Protein AF-A0A9Q0MP54-F1 (afdb_monomer)

Mean predicted aligned error: 15.03 Å

Radius of gyration: 29.53 Å; Cα contacts (8 Å, |Δi|>4): 455; chains: 1; bounding box: 82×61×79 Å

Structure (mmCIF, N/CA/C/O backbone):
data_AF-A0A9Q0MP54-F1
#
_entry.id   AF-A0A9Q0MP54-F1
#
loop_
_atom_site.group_PDB
_atom_site.id
_atom_site.type_symbol
_atom_site.label_atom_id
_atom_site.label_alt_id
_atom_site.label_comp_id
_atom_site.label_asym_id
_atom_site.label_entity_id
_atom_site.label_seq_id
_atom_site.pdbx_PDB_ins_code
_atom_site.Cartn_x
_atom_site.Cartn_y
_atom_site.Cartn_z
_atom_site.occupancy
_atom_site.B_iso_or_equiv
_atom_site.auth_seq_id
_atom_site.auth_comp_id
_atom_site.auth_asym_id
_atom_site.auth_atom_id
_atom_site.pdbx_PDB_model_num
ATOM 1 N N . MET A 1 1 ? -0.095 -5.954 -12.554 1.00 55.34 1 MET A N 1
ATOM 2 C CA . MET A 1 1 ? 0.631 -6.394 -13.767 1.00 55.34 1 MET A CA 1
ATOM 3 C C . MET A 1 1 ? 1.225 -5.157 -14.410 1.00 55.34 1 MET A C 1
ATOM 5 O O . MET A 1 1 ? 0.467 -4.220 -14.621 1.00 55.34 1 MET A O 1
ATOM 9 N N . SER A 1 2 ? 2.532 -5.124 -14.676 1.00 73.94 2 SER A N 1
ATOM 10 C CA . SER A 1 2 ? 3.168 -3.960 -15.312 1.00 73.94 2 SER A CA 1
ATOM 11 C C . SER A 1 2 ? 3.731 -4.356 -16.667 1.00 73.94 2 SER A C 1
ATOM 13 O O . SER A 1 2 ? 4.468 -5.336 -16.782 1.00 73.94 2 SER A O 1
ATOM 15 N N . VAL A 1 3 ? 3.334 -3.606 -17.690 1.00 84.25 3 VAL A N 1
ATOM 16 C CA . VAL A 1 3 ? 3.762 -3.788 -19.075 1.00 84.25 3 VAL A CA 1
ATOM 17 C C . VAL A 1 3 ? 4.493 -2.524 -19.484 1.00 84.25 3 VAL A C 1
ATOM 19 O O . VAL A 1 3 ? 3.932 -1.435 -19.378 1.00 84.25 3 VAL A O 1
ATOM 22 N N . ILE A 1 4 ? 5.723 -2.677 -19.956 1.00 86.88 4 ILE A N 1
ATOM 23 C CA . ILE A 1 4 ? 6.499 -1.583 -20.531 1.00 86.88 4 ILE A CA 1
ATOM 24 C C . ILE A 1 4 ? 6.567 -1.740 -22.040 1.00 86.88 4 ILE A C 1
ATOM 26 O O . ILE A 1 4 ? 6.556 -2.857 -22.568 1.00 86.88 4 ILE A O 1
ATOM 30 N N . LYS A 1 5 ? 6.633 -0.601 -22.722 1.00 88.38 5 LYS A N 1
ATOM 31 C CA . LYS A 1 5 ? 6.761 -0.524 -24.169 1.00 88.38 5 LYS A CA 1
ATOM 32 C C . LYS A 1 5 ? 7.846 0.471 -24.532 1.00 88.38 5 LYS A C 1
ATOM 34 O O . LYS A 1 5 ? 7.936 1.514 -23.890 1.00 88.38 5 LYS A O 1
ATOM 39 N N . TRP A 1 6 ? 8.653 0.150 -25.533 1.00 87.81 6 TRP A N 1
ATOM 40 C CA . TRP A 1 6 ? 9.684 1.055 -26.033 1.00 87.81 6 TRP A CA 1
ATOM 41 C C . TRP A 1 6 ? 9.889 0.884 -27.533 1.00 87.81 6 TRP A C 1
ATOM 43 O O . TRP A 1 6 ? 9.565 -0.153 -28.111 1.00 87.81 6 TRP A O 1
ATOM 53 N N . GLU A 1 7 ? 10.433 1.919 -28.154 1.00 87.56 7 GLU A N 1
ATOM 54 C CA . GLU A 1 7 ? 10.814 1.925 -29.562 1.00 87.56 7 GLU A CA 1
ATOM 55 C C . GLU A 1 7 ? 12.326 1.688 -29.712 1.00 87.56 7 GLU A C 1
ATOM 57 O O . GLU A 1 7 ? 13.081 1.838 -28.742 1.00 87.56 7 GLU A O 1
ATOM 62 N N . PRO A 1 8 ? 12.797 1.278 -30.902 1.00 86.12 8 PRO A N 1
ATOM 63 C CA . PRO A 1 8 ? 14.223 1.190 -31.172 1.00 86.12 8 PRO A CA 1
ATOM 64 C C . PRO A 1 8 ? 14.924 2.554 -31.006 1.00 86.12 8 PRO A C 1
ATOM 66 O O . PRO A 1 8 ? 14.315 3.587 -31.278 1.00 86.12 8 PRO A O 1
ATOM 69 N N . PRO A 1 9 ? 16.214 2.583 -30.618 1.00 86.50 9 PRO A N 1
ATOM 70 C CA . PRO A 1 9 ? 17.003 3.813 -30.615 1.00 86.50 9 PRO A CA 1
ATOM 71 C C . PRO A 1 9 ? 17.049 4.470 -31.999 1.00 86.50 9 PRO A C 1
ATOM 73 O O . PRO A 1 9 ? 17.267 3.783 -32.996 1.00 86.50 9 PRO A O 1
ATOM 76 N N . GLU A 1 10 ? 16.967 5.802 -32.055 1.00 83.88 10 GLU A N 1
ATOM 77 C CA . GLU A 1 10 ? 17.047 6.560 -33.316 1.00 83.88 10 GLU A CA 1
ATOM 78 C C . GLU A 1 10 ? 18.380 6.356 -34.057 1.00 83.88 10 GLU A C 1
ATOM 80 O O . GLU A 1 10 ? 18.433 6.359 -35.286 1.00 83.88 10 GLU A O 1
ATOM 85 N N . LYS A 1 11 ? 19.475 6.179 -33.305 1.00 82.81 11 LYS A N 1
ATOM 86 C CA . LYS A 1 11 ? 20.833 5.979 -33.830 1.00 82.81 11 LYS A CA 1
ATOM 87 C C . LYS A 1 11 ? 21.453 4.717 -33.219 1.00 82.81 11 LYS A C 1
ATOM 89 O O . LYS A 1 11 ? 22.176 4.816 -32.228 1.00 82.81 11 LYS A O 1
ATOM 94 N N . PRO A 1 12 ? 21.190 3.523 -33.782 1.00 77.44 12 PRO A N 1
ATOM 95 C CA . PRO A 1 12 ? 21.674 2.261 -33.218 1.00 77.44 12 PRO A CA 1
ATOM 96 C C . PRO A 1 12 ? 23.194 2.065 -33.355 1.00 77.44 12 PRO A C 1
ATOM 98 O O . PRO A 1 12 ? 23.771 1.283 -32.604 1.00 77.44 12 PRO A O 1
ATOM 101 N N . ASN A 1 13 ? 23.852 2.790 -34.275 1.00 81.94 13 ASN A N 1
ATOM 102 C CA . ASN A 1 13 ? 25.313 2.804 -34.470 1.00 81.94 13 ASN A CA 1
ATOM 103 C C . ASN A 1 13 ? 25.945 1.398 -34.551 1.00 81.94 13 ASN A C 1
ATOM 105 O O . ASN A 1 13 ? 27.038 1.155 -34.041 1.00 81.94 13 ASN A O 1
ATOM 109 N N . GLY A 1 14 ? 25.227 0.460 -35.166 1.00 79.44 14 GLY A N 1
ATOM 110 C CA . GLY A 1 14 ? 25.576 -0.953 -35.235 1.00 79.44 14 GLY A CA 1
ATOM 111 C C . GLY A 1 14 ? 24.322 -1.813 -35.360 1.00 79.44 14 GLY A C 1
ATOM 112 O O . GLY A 1 14 ? 23.199 -1.305 -35.349 1.00 79.44 14 GLY A O 1
ATOM 113 N N . ARG A 1 15 ? 24.509 -3.127 -35.481 1.00 84.25 15 ARG A N 1
ATOM 114 C CA . ARG A 1 15 ? 23.400 -4.082 -35.487 1.00 84.25 15 ARG A CA 1
ATOM 115 C C . ARG A 1 15 ? 22.953 -4.349 -34.053 1.00 84.25 15 ARG A C 1
ATOM 117 O O . ARG A 1 15 ? 23.752 -4.815 -33.244 1.00 84.25 15 ARG A O 1
ATOM 124 N N . LEU A 1 16 ? 21.691 -4.049 -33.749 1.00 85.00 16 LEU A N 1
ATOM 125 C CA . LEU A 1 16 ? 21.100 -4.345 -32.445 1.00 85.00 16 LEU A CA 1
ATOM 126 C C . LEU A 1 16 ? 20.896 -5.854 -32.287 1.00 85.00 16 LEU A C 1
ATOM 128 O O . LEU A 1 16 ? 20.480 -6.549 -33.215 1.00 85.00 16 LEU A O 1
ATOM 132 N N . THR A 1 17 ? 21.184 -6.361 -31.095 1.00 84.62 17 THR A N 1
ATOM 133 C CA . THR A 1 17 ? 21.087 -7.794 -30.787 1.00 84.62 17 THR A CA 1
ATOM 134 C C . THR A 1 17 ? 20.142 -8.058 -29.641 1.00 84.62 17 THR A C 1
ATOM 136 O O . THR A 1 17 ? 19.301 -8.952 -29.729 1.00 84.62 17 THR A O 1
ATOM 139 N N . ILE A 1 18 ? 20.257 -7.268 -28.577 1.00 88.00 18 ILE A N 1
ATOM 140 C CA . ILE A 1 18 ? 19.499 -7.443 -27.348 1.00 88.00 18 ILE A CA 1
ATOM 141 C C . ILE A 1 18 ? 19.149 -6.096 -26.723 1.00 88.00 18 ILE A C 1
ATOM 143 O O . ILE A 1 18 ? 19.846 -5.097 -26.890 1.00 88.00 18 ILE A O 1
ATOM 147 N N . TYR A 1 19 ? 18.093 -6.109 -25.928 1.00 89.94 19 TYR A N 1
ATOM 148 C CA . TYR A 1 19 ? 17.791 -5.110 -24.926 1.00 89.94 19 TYR A CA 1
ATOM 149 C C . TYR A 1 19 ? 18.010 -5.716 -23.546 1.00 89.94 19 TYR A C 1
ATOM 151 O O . TYR A 1 19 ? 17.580 -6.838 -23.274 1.00 89.94 19 TYR A O 1
ATOM 159 N N . ILE A 1 20 ? 18.647 -4.962 -22.659 1.00 90.25 20 ILE A N 1
ATOM 160 C CA . ILE A 1 20 ? 18.752 -5.308 -21.245 1.00 90.25 20 ILE A CA 1
ATOM 161 C C . ILE A 1 20 ? 17.727 -4.462 -20.500 1.00 90.25 20 ILE A C 1
ATOM 163 O O . ILE A 1 20 ? 17.865 -3.243 -20.403 1.00 90.25 20 ILE A O 1
ATOM 167 N N . VAL A 1 21 ? 16.705 -5.124 -19.970 1.00 90.81 21 VAL A N 1
ATOM 168 C CA . VAL A 1 21 ? 15.649 -4.524 -19.158 1.00 90.81 21 VAL A CA 1
ATOM 169 C C . VAL A 1 21 ? 15.945 -4.819 -17.694 1.00 90.81 21 VAL A C 1
ATOM 171 O O . VAL A 1 21 ? 16.094 -5.978 -17.308 1.00 90.81 21 VAL A O 1
ATOM 174 N N . LYS A 1 22 ? 16.019 -3.786 -16.858 1.00 90.69 22 LYS A N 1
ATOM 175 C CA . LYS A 1 22 ? 16.175 -3.927 -15.406 1.00 90.69 22 LYS A CA 1
ATOM 176 C C . LYS A 1 22 ? 15.011 -3.263 -14.695 1.00 90.69 22 LYS A C 1
ATOM 178 O O . LYS A 1 22 ? 14.578 -2.198 -15.114 1.00 90.69 22 LYS A O 1
ATOM 183 N N . ALA A 1 23 ? 14.552 -3.850 -13.601 1.00 91.12 23 ALA A N 1
ATOM 184 C CA . ALA A 1 23 ? 13.611 -3.215 -12.685 1.00 91.12 23 ALA A CA 1
ATOM 185 C C . ALA A 1 23 ? 14.161 -3.302 -11.263 1.00 91.12 23 ALA A C 1
AT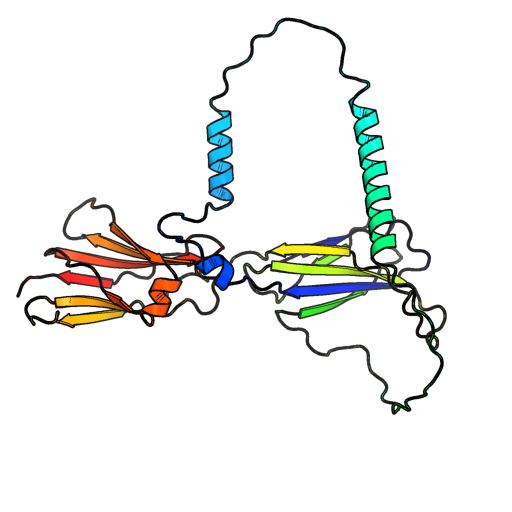OM 187 O O . ALA A 1 23 ? 14.607 -4.370 -10.847 1.00 91.12 23 ALA A O 1
ATOM 188 N N . ALA A 1 24 ? 14.131 -2.189 -10.536 1.00 92.50 24 ALA A N 1
ATOM 189 C CA . ALA A 1 24 ? 14.536 -2.109 -9.139 1.00 92.50 24 ALA A CA 1
ATOM 190 C C . ALA A 1 24 ? 13.436 -1.435 -8.311 1.00 92.50 24 ALA A C 1
ATOM 192 O O . ALA A 1 24 ? 12.954 -0.365 -8.682 1.00 92.50 24 ALA A O 1
ATOM 193 N N . LEU A 1 25 ? 13.039 -2.065 -7.207 1.00 92.38 25 LEU A N 1
ATOM 194 C CA . LEU A 1 25 ? 12.078 -1.524 -6.252 1.00 92.38 25 LEU A CA 1
ATOM 195 C C . LEU A 1 25 ? 12.635 -0.247 -5.609 1.00 92.38 25 LEU A C 1
ATOM 197 O O . LEU A 1 25 ? 13.767 -0.221 -5.128 1.00 92.38 25 LEU A O 1
ATOM 201 N N . ILE A 1 26 ? 11.816 0.799 -5.591 1.00 93.50 26 ILE A N 1
ATOM 202 C CA . ILE A 1 26 ? 12.012 2.006 -4.794 1.00 93.50 26 ILE A CA 1
ATOM 203 C C . ILE A 1 26 ? 11.124 1.849 -3.560 1.00 93.50 26 ILE A C 1
ATOM 205 O O . ILE A 1 26 ? 9.898 1.797 -3.678 1.00 93.50 26 ILE A O 1
ATOM 209 N N . HIS A 1 27 ? 11.746 1.726 -2.391 1.00 92.06 27 HIS A N 1
ATOM 210 C CA . HIS A 1 27 ? 11.022 1.563 -1.135 1.00 92.06 27 HIS A CA 1
ATOM 211 C C . HIS A 1 27 ? 10.330 2.870 -0.737 1.00 92.06 27 HIS A C 1
ATOM 213 O O . HIS A 1 27 ? 10.918 3.946 -0.841 1.00 92.06 27 HIS A O 1
ATOM 219 N N . ASP A 1 28 ? 9.085 2.755 -0.276 1.00 92.12 28 ASP A N 1
ATOM 220 C CA . ASP A 1 28 ? 8.385 3.851 0.388 1.00 92.12 28 ASP A CA 1
ATOM 221 C C . ASP A 1 28 ? 9.017 4.075 1.777 1.00 92.12 28 ASP A C 1
ATOM 223 O O . ASP A 1 28 ? 9.338 3.110 2.475 1.00 92.12 28 ASP A O 1
ATOM 227 N N . ASP A 1 29 ? 9.211 5.336 2.166 1.00 91.56 29 ASP A N 1
ATOM 228 C CA . ASP A 1 29 ? 9.890 5.706 3.412 1.00 91.56 29 ASP A CA 1
ATOM 229 C C . ASP A 1 29 ? 8.874 5.929 4.552 1.00 91.56 29 ASP A C 1
ATOM 231 O O . ASP A 1 29 ? 8.125 6.914 4.520 1.00 91.56 29 ASP A O 1
ATOM 235 N N . PRO A 1 30 ? 8.824 5.050 5.571 1.00 90.00 30 PRO A N 1
ATOM 236 C CA . PRO A 1 30 ? 7.888 5.194 6.680 1.00 90.00 30 PRO A CA 1
ATOM 237 C C . PRO A 1 30 ? 8.181 6.417 7.559 1.00 90.00 30 PRO A C 1
ATOM 239 O O . PRO A 1 30 ? 7.253 6.950 8.168 1.00 90.00 30 PRO A O 1
ATOM 242 N N . GLU A 1 31 ? 9.428 6.892 7.644 1.00 90.50 31 GLU A N 1
ATOM 243 C CA . GLU A 1 31 ? 9.776 8.043 8.484 1.00 90.50 31 GLU A CA 1
ATOM 244 C C . GLU A 1 31 ? 9.194 9.338 7.925 1.00 90.50 31 GLU A C 1
ATOM 246 O O . GLU A 1 31 ? 8.674 10.151 8.689 1.00 90.50 31 GLU A O 1
ATOM 251 N N . LEU A 1 32 ? 9.215 9.504 6.600 1.00 88.88 32 LEU A N 1
ATOM 252 C CA . LEU A 1 32 ? 8.601 10.655 5.933 1.00 88.88 32 LEU A CA 1
ATOM 253 C C . LEU A 1 32 ? 7.079 10.657 6.093 1.00 88.88 32 LEU A C 1
ATOM 255 O O . LEU A 1 32 ? 6.485 11.708 6.330 1.00 88.88 32 LEU A O 1
ATOM 259 N N . LEU A 1 33 ? 6.439 9.488 6.006 1.00 87.44 33 LEU A N 1
ATOM 260 C CA . LEU A 1 33 ? 4.986 9.381 6.164 1.00 87.44 33 LEU A CA 1
ATOM 261 C C . LEU A 1 33 ? 4.562 9.645 7.616 1.00 87.44 33 LEU A C 1
ATOM 263 O O . LEU A 1 33 ? 3.602 10.369 7.865 1.00 87.44 33 LEU A O 1
ATOM 267 N N . ASN A 1 34 ? 5.325 9.150 8.591 1.00 88.00 34 ASN A N 1
ATOM 268 C CA . ASN A 1 34 ? 5.036 9.315 10.019 1.00 88.00 34 ASN A CA 1
ATOM 269 C C . ASN A 1 34 ? 5.149 10.759 10.543 1.00 88.00 34 ASN A C 1
ATOM 271 O O . ASN A 1 34 ? 4.824 11.008 11.710 1.00 88.00 34 ASN A O 1
ATOM 275 N N . GLN A 1 35 ? 5.609 11.706 9.719 1.00 90.06 35 GLN A N 1
ATOM 276 C CA . GLN A 1 35 ? 5.615 13.138 10.037 1.00 90.06 35 GLN A CA 1
ATOM 277 C C . GLN A 1 35 ? 4.227 13.779 9.902 1.00 90.06 35 GLN A C 1
ATOM 279 O O . GLN A 1 35 ? 3.996 14.842 10.475 1.00 90.06 35 GLN A O 1
ATOM 284 N N . ARG A 1 36 ? 3.299 13.143 9.174 1.00 91.75 36 ARG A N 1
ATOM 285 C CA . ARG A 1 36 ? 1.949 13.660 8.920 1.00 91.75 36 ARG A CA 1
ATOM 286 C C . ARG A 1 36 ? 0.893 12.924 9.742 1.00 91.75 36 ARG A C 1
ATOM 288 O O . ARG A 1 36 ? 0.949 11.707 9.914 1.00 91.75 36 ARG A O 1
ATOM 295 N N . ASN A 1 37 ? -0.119 13.657 10.206 1.00 94.75 37 ASN A N 1
ATOM 296 C CA . ASN A 1 37 ? -1.295 13.071 10.841 1.00 94.75 37 ASN A CA 1
ATOM 297 C C . ASN A 1 37 ? -2.383 12.757 9.800 1.00 94.75 37 ASN A C 1
ATOM 299 O O . ASN A 1 37 ? -3.220 13.599 9.485 1.00 94.75 37 ASN A O 1
ATOM 303 N N . TYR A 1 38 ? -2.401 11.524 9.292 1.00 94.69 38 TYR A N 1
ATOM 304 C CA . TYR A 1 38 ? -3.374 11.086 8.280 1.00 94.69 38 TYR A CA 1
ATOM 305 C C . TYR A 1 38 ? -4.827 10.980 8.770 1.00 94.69 38 TYR A C 1
ATOM 307 O O . TYR A 1 38 ? -5.718 10.749 7.956 1.00 94.69 38 TYR A O 1
ATOM 315 N N . CYS A 1 39 ? -5.083 11.140 10.072 1.00 95.50 39 CYS A N 1
ATOM 316 C CA . CYS A 1 39 ? -6.445 11.233 10.599 1.00 95.50 39 CYS A CA 1
ATOM 317 C C . CYS A 1 39 ? -7.029 12.643 10.484 1.00 95.50 39 CYS A C 1
ATOM 319 O O . CYS A 1 39 ? -8.231 12.792 10.286 1.00 95.50 39 CYS A O 1
ATOM 321 N N . GLU A 1 40 ? -6.189 13.669 10.612 1.00 94.81 40 GLU A N 1
ATOM 322 C CA . GLU A 1 40 ? -6.587 15.072 10.441 1.00 94.81 40 GLU A CA 1
ATOM 323 C C . GLU A 1 40 ? -6.495 15.488 8.974 1.00 94.81 40 GLU A C 1
ATOM 325 O O . GLU A 1 40 ? -7.334 16.232 8.472 1.00 94.81 40 GLU A O 1
ATOM 330 N N . GLU A 1 41 ? -5.496 14.956 8.272 1.00 92.06 41 GLU A N 1
ATOM 331 C CA . GLU A 1 41 ? -5.241 15.249 6.875 1.00 92.06 41 GLU A CA 1
ATOM 332 C C . GLU A 1 41 ? -5.211 13.955 6.042 1.00 92.06 41 GLU A C 1
ATOM 334 O O . GLU A 1 41 ? -4.133 13.422 5.740 1.00 92.06 41 GLU A O 1
ATOM 339 N N . PRO A 1 42 ? -6.380 13.423 5.651 1.00 87.75 42 PRO A N 1
ATOM 340 C CA . PRO A 1 42 ? -6.450 12.201 4.862 1.00 87.75 42 PRO A CA 1
ATOM 341 C C . PRO A 1 42 ? -5.735 12.357 3.514 1.00 87.75 42 PRO A C 1
ATOM 343 O O . PRO A 1 42 ? -5.550 13.459 2.979 1.00 87.75 42 PRO A O 1
ATOM 346 N N . ILE A 1 43 ? -5.301 11.231 2.949 1.00 81.94 43 ILE A N 1
ATOM 347 C CA . ILE A 1 43 ? -4.746 11.216 1.597 1.00 81.94 43 ILE A CA 1
ATOM 348 C C . ILE A 1 43 ? -5.859 11.467 0.581 1.00 81.94 43 ILE A C 1
ATOM 350 O O . ILE A 1 43 ? -6.850 10.750 0.546 1.00 81.94 43 ILE A O 1
ATOM 354 N N . THR A 1 44 ? -5.686 12.470 -0.276 1.00 73.38 44 THR A N 1
ATOM 355 C CA . THR A 1 44 ? -6.564 12.642 -1.433 1.00 73.38 44 THR A CA 1
ATOM 356 C C . THR A 1 44 ? -6.164 11.610 -2.479 1.00 73.38 44 THR A C 1
ATOM 358 O O . THR A 1 44 ? -5.035 11.626 -2.976 1.00 73.38 44 THR A O 1
ATOM 361 N N . THR A 1 45 ? -7.055 10.684 -2.814 1.00 62.38 45 THR A N 1
ATOM 362 C CA . THR A 1 45 ? -6.778 9.745 -3.909 1.00 62.38 45 THR A CA 1
ATOM 363 C C . THR A 1 45 ? -6.888 10.469 -5.257 1.00 62.38 45 THR A C 1
ATOM 365 O O . THR A 1 45 ? -7.660 11.416 -5.413 1.00 62.38 45 THR A O 1
ATOM 368 N N . LEU A 1 46 ? -6.150 10.019 -6.281 1.00 55.94 46 LEU A N 1
ATOM 369 C CA . LEU A 1 46 ? -6.216 10.605 -7.635 1.00 55.94 46 LEU A CA 1
ATOM 370 C C . LEU A 1 46 ? -7.653 10.631 -8.211 1.00 55.94 46 LEU A C 1
ATOM 372 O O . LEU A 1 46 ? -7.985 11.515 -8.999 1.00 55.94 46 LEU A O 1
ATOM 376 N N . CYS A 1 47 ? -8.527 9.704 -7.790 1.00 46.81 47 CYS A N 1
ATOM 377 C CA . CYS A 1 47 ? -9.953 9.707 -8.146 1.00 46.81 47 CYS A CA 1
ATOM 378 C C . CYS A 1 47 ? -10.724 10.889 -7.538 1.00 46.81 47 CYS A C 1
ATOM 380 O O . CYS A 1 47 ? -11.558 11.493 -8.210 1.00 46.81 47 CYS A O 1
ATOM 382 N N . GLU A 1 48 ? -10.441 11.257 -6.290 1.00 49.88 48 GLU A N 1
ATOM 383 C CA . GLU A 1 48 ? -11.059 12.424 -5.649 1.00 49.88 48 GLU A CA 1
ATOM 384 C C . GLU A 1 48 ? -10.575 13.725 -6.287 1.00 49.88 48 GLU A C 1
ATOM 386 O O . GLU A 1 48 ? -11.352 14.663 -6.454 1.00 49.88 48 GLU A O 1
ATOM 391 N N . GLN A 1 49 ? -9.315 13.762 -6.726 1.00 48.12 49 GLN A N 1
ATOM 392 C CA . GLN A 1 49 ? -8.761 14.910 -7.434 1.00 48.12 49 GLN A CA 1
ATOM 393 C C . GLN A 1 49 ? -9.451 15.134 -8.791 1.00 48.12 49 GLN A C 1
ATOM 395 O O . GLN A 1 49 ? -9.797 16.270 -9.106 1.00 48.12 49 GLN A O 1
ATOM 400 N N . TYR A 1 50 ? -9.740 14.072 -9.555 1.00 46.19 50 TYR A N 1
ATOM 401 C CA . TYR A 1 50 ? -10.506 14.172 -10.808 1.00 46.19 50 TYR A CA 1
ATOM 402 C C . TYR A 1 50 ? -11.940 14.677 -10.574 1.00 46.19 50 TYR A C 1
ATOM 404 O O . TYR A 1 50 ? -12.382 15.601 -11.254 1.00 46.19 50 TYR A O 1
ATOM 412 N N . ASN A 1 51 ? -12.627 14.155 -9.550 1.00 44.25 51 ASN A N 1
ATOM 413 C CA . ASN A 1 51 ? -13.981 14.588 -9.181 1.00 44.25 51 ASN A CA 1
ATOM 414 C C . ASN A 1 51 ? -14.037 16.047 -8.687 1.00 44.25 51 ASN A C 1
ATOM 416 O O . ASN A 1 51 ? -15.042 16.739 -8.874 1.00 44.25 51 ASN A O 1
ATOM 420 N N . ASN A 1 52 ? -12.961 16.531 -8.061 1.00 49.78 52 ASN A N 1
ATOM 421 C CA . ASN A 1 52 ? -12.833 17.928 -7.651 1.00 49.78 52 ASN A CA 1
ATOM 422 C C . ASN A 1 52 ? -12.558 18.848 -8.851 1.00 49.78 52 ASN A C 1
ATOM 424 O O . ASN A 1 52 ? -13.113 19.942 -8.905 1.00 49.78 52 ASN A O 1
ATOM 428 N N . ILE A 1 53 ? -11.781 18.398 -9.844 1.00 51.69 53 ILE A N 1
ATOM 429 C CA . ILE A 1 53 ? -11.545 19.144 -11.092 1.00 51.69 53 ILE A CA 1
ATOM 430 C C . ILE A 1 53 ? -12.850 19.297 -11.888 1.00 51.69 53 ILE A C 1
ATOM 432 O O . ILE A 1 53 ? -13.163 20.405 -12.321 1.00 51.69 53 ILE A O 1
ATOM 436 N N . THR A 1 54 ? -13.658 18.237 -12.010 1.00 47.50 54 THR A N 1
ATOM 437 C CA . THR A 1 54 ? -14.957 18.304 -12.707 1.00 47.50 54 THR A CA 1
ATOM 438 C C . THR A 1 54 ? -15.961 19.234 -12.019 1.00 47.50 54 THR A C 1
ATOM 440 O O . THR A 1 54 ? -16.722 19.921 -12.697 1.00 47.50 54 THR A O 1
ATOM 443 N N . LYS A 1 55 ? -15.925 19.337 -10.681 1.00 45.03 55 LYS A N 1
ATOM 444 C CA . LYS A 1 55 ? -16.761 20.287 -9.919 1.00 45.03 55 LYS A CA 1
ATOM 445 C C . LYS A 1 55 ? -16.353 21.752 -10.106 1.00 45.03 55 LYS A C 1
ATOM 447 O O . LYS A 1 55 ? -17.196 22.633 -9.979 1.00 45.03 55 LYS A O 1
ATOM 452 N N . ILE A 1 56 ? -15.081 22.028 -10.395 1.00 48.78 56 ILE A N 1
ATOM 453 C CA . ILE A 1 56 ? -14.590 23.393 -10.649 1.00 48.78 56 ILE A CA 1
ATOM 454 C C . ILE A 1 56 ? -14.945 23.841 -12.077 1.00 48.78 56 ILE A C 1
ATOM 456 O O . ILE A 1 56 ? -15.224 25.015 -12.301 1.00 48.78 56 ILE A O 1
ATOM 460 N N . THR A 1 57 ? -15.001 22.922 -13.045 1.00 46.91 57 THR A N 1
ATOM 461 C CA . THR A 1 57 ? -15.364 23.257 -14.434 1.00 46.91 57 THR A CA 1
ATOM 462 C C . THR A 1 57 ? -16.841 23.604 -14.643 1.00 46.91 57 THR A C 1
ATOM 464 O O . THR A 1 57 ? -17.158 24.259 -15.629 1.00 46.91 57 THR A O 1
ATOM 467 N N . GLU A 1 58 ? -17.740 23.235 -13.726 1.00 47.31 58 GLU A N 1
ATOM 468 C CA . GLU A 1 58 ? -19.168 23.594 -13.808 1.00 47.31 58 GLU A CA 1
ATOM 469 C C . GLU A 1 58 ? -19.483 25.021 -13.314 1.00 47.31 58 GLU A C 1
ATOM 471 O O . GLU A 1 58 ? -20.606 25.489 -13.493 1.00 47.31 58 GLU A O 1
ATOM 476 N N . SER A 1 59 ? -18.520 25.741 -12.720 1.00 43.31 59 SER A N 1
ATOM 477 C CA . SER A 1 59 ? -18.759 27.057 -12.099 1.00 43.31 59 SER A CA 1
ATOM 478 C C . SER A 1 59 ? -18.141 28.256 -12.829 1.00 43.31 59 SER A C 1
ATOM 480 O O . SER A 1 59 ? -18.170 29.367 -12.300 1.00 43.31 59 SER A O 1
ATOM 482 N N . VAL A 1 60 ? -17.624 28.086 -14.052 1.00 42.66 60 VAL A N 1
ATOM 483 C CA . VAL A 1 60 ? -17.100 29.213 -14.846 1.00 42.66 60 VAL A CA 1
ATOM 484 C C . VAL A 1 60 ? -18.229 29.849 -15.674 1.00 42.66 60 VAL A C 1
ATOM 486 O O . VAL A 1 60 ? -18.789 29.176 -16.541 1.00 42.66 60 VAL A O 1
ATOM 489 N N . PRO A 1 61 ? -18.575 31.138 -15.471 1.00 40.72 61 PRO A N 1
ATOM 490 C CA . PRO A 1 61 ? -19.529 31.833 -16.330 1.00 40.72 61 PRO A CA 1
ATOM 491 C C . PRO A 1 61 ? -18.927 32.057 -17.723 1.00 40.72 61 PRO A C 1
ATOM 493 O O . PRO A 1 61 ? -17.779 32.485 -17.847 1.00 40.72 61 PRO A O 1
ATOM 496 N N . ASN A 1 62 ? -19.720 31.799 -18.766 1.00 40.06 62 ASN A N 1
ATOM 497 C CA . ASN A 1 62 ? -19.377 32.064 -20.167 1.00 40.06 62 ASN A CA 1
ATOM 498 C C . ASN A 1 62 ? -18.848 33.502 -20.364 1.00 40.06 62 ASN A C 1
ATOM 500 O O . ASN A 1 62 ? -19.561 34.449 -20.020 1.00 40.06 62 ASN A O 1
ATOM 504 N N . PRO A 1 63 ? -17.670 33.708 -20.980 1.00 40.03 63 PRO A N 1
ATOM 505 C CA . PRO A 1 63 ? -17.281 35.029 -21.447 1.00 40.03 63 PRO A CA 1
ATOM 506 C C . PRO A 1 63 ? -18.021 35.352 -22.755 1.00 40.03 63 PRO A C 1
ATOM 508 O O . PRO A 1 63 ? -17.989 34.582 -23.717 1.00 40.03 63 PRO A O 1
ATOM 511 N N . ASN A 1 64 ? -18.713 36.494 -22.774 1.00 33.47 64 ASN A N 1
ATOM 512 C CA . ASN A 1 64 ? -19.385 37.029 -23.960 1.00 33.47 64 ASN A CA 1
ATOM 513 C C . ASN A 1 64 ? -18.391 37.327 -25.103 1.00 33.47 64 ASN A C 1
ATOM 515 O O . ASN A 1 64 ? -17.239 37.678 -24.833 1.00 33.47 64 ASN A O 1
ATOM 519 N N . PRO A 1 65 ? -18.829 37.254 -26.375 1.00 45.56 65 PRO A N 1
ATOM 520 C CA . PRO A 1 65 ? -17.954 37.402 -27.526 1.00 45.56 65 PRO A CA 1
ATOM 521 C C . PRO A 1 65 ? -18.003 38.830 -28.081 1.00 45.56 65 PRO A C 1
ATOM 523 O O . PRO A 1 65 ? -18.981 39.197 -28.718 1.00 45.56 65 PRO A O 1
ATOM 526 N N . THR A 1 66 ? -16.933 39.605 -27.917 1.00 37.34 66 THR A N 1
ATOM 527 C CA . THR A 1 66 ? -16.615 40.756 -28.785 1.00 37.34 66 THR A CA 1
ATOM 528 C C . THR A 1 66 ? -15.144 41.121 -28.614 1.00 37.34 66 THR A C 1
ATOM 530 O O . THR A 1 66 ? -14.765 41.677 -27.589 1.00 37.34 66 THR A O 1
ATOM 533 N N . ASP A 1 67 ? -14.299 40.746 -29.566 1.00 32.16 67 ASP A N 1
ATOM 534 C CA . ASP A 1 67 ? -13.761 41.641 -30.603 1.00 32.16 67 ASP A CA 1
ATOM 535 C C . ASP A 1 67 ? -12.517 40.980 -31.222 1.00 32.16 67 ASP A C 1
ATOM 537 O O . ASP A 1 67 ? -11.722 40.327 -30.540 1.00 32.16 67 ASP A O 1
ATOM 541 N N . GLY A 1 68 ? -12.409 41.043 -32.544 1.00 42.25 68 GLY A N 1
ATOM 542 C CA . GLY A 1 68 ? -11.358 40.363 -33.293 1.00 42.25 68 GLY A CA 1
ATOM 543 C C . GLY A 1 68 ? -10.048 41.141 -33.272 1.00 42.25 68 GLY A C 1
ATOM 544 O O . GLY A 1 68 ? -10.066 42.358 -33.325 1.00 42.25 68 GLY A O 1
ATOM 545 N N . GLU A 1 69 ? -8.914 40.432 -33.269 1.00 34.72 69 GLU A N 1
ATOM 546 C CA . GLU A 1 69 ? -7.820 40.648 -34.232 1.00 34.72 69 GLU A CA 1
ATOM 547 C C . GLU A 1 69 ? -6.643 39.675 -34.007 1.00 34.72 69 GLU A C 1
ATOM 549 O O . GLU A 1 69 ? -5.908 39.702 -33.025 1.00 34.72 69 GLU A O 1
ATOM 554 N N . ARG A 1 70 ? -6.459 38.787 -34.990 1.00 45.81 70 ARG A N 1
ATOM 555 C CA . ARG A 1 70 ? -5.176 38.507 -35.657 1.00 45.81 70 ARG A CA 1
ATOM 556 C C . ARG A 1 70 ? -3.906 38.381 -34.786 1.00 45.81 70 ARG A C 1
ATOM 558 O O . ARG A 1 70 ? -2.929 39.073 -35.032 1.00 45.81 70 ARG A O 1
ATOM 565 N N . TYR A 1 71 ? -3.842 37.389 -33.894 1.00 36.03 71 TYR A N 1
ATOM 566 C CA . TYR A 1 71 ? -2.573 36.953 -33.274 1.00 36.03 71 TYR A CA 1
ATOM 567 C C . TYR A 1 71 ? -2.532 35.434 -32.999 1.00 36.03 71 TYR A C 1
ATOM 569 O O . TYR A 1 71 ? -2.346 34.996 -31.871 1.00 36.03 71 TYR A O 1
ATOM 577 N N . SER A 1 72 ? -2.731 34.574 -34.010 1.00 44.06 72 SER A N 1
ATOM 578 C CA . SER A 1 72 ? -2.700 33.111 -33.769 1.00 44.06 72 SER A CA 1
ATOM 579 C C . SER A 1 72 ? -2.176 32.244 -34.919 1.00 44.06 72 SER A C 1
ATOM 581 O O . SER A 1 72 ? -2.748 31.212 -35.255 1.00 44.06 72 SER A O 1
ATOM 583 N N . SER A 1 73 ? -1.052 32.614 -35.539 1.00 43.06 73 SER A N 1
ATOM 584 C CA . SER A 1 73 ? -0.383 31.678 -36.468 1.00 43.06 73 SER A CA 1
ATOM 585 C C . SER A 1 73 ? 1.147 31.679 -36.465 1.00 43.06 73 SER A C 1
ATOM 587 O O . SER A 1 73 ? 1.744 30.809 -37.095 1.00 43.06 73 SER A O 1
ATOM 589 N N . VAL A 1 74 ? 1.805 32.560 -35.702 1.00 39.22 74 VAL A N 1
ATOM 590 C CA . VAL A 1 74 ? 3.284 32.599 -35.614 1.00 39.22 74 VAL A CA 1
ATOM 591 C C . VAL A 1 74 ? 3.812 32.079 -34.264 1.00 39.22 74 VAL A C 1
ATOM 593 O O . VAL A 1 74 ? 4.946 31.617 -34.172 1.00 39.22 74 VAL A O 1
ATOM 596 N N . VAL A 1 75 ? 2.977 32.045 -33.218 1.00 39.25 75 VAL A N 1
ATOM 597 C CA . VAL A 1 75 ? 3.390 31.631 -31.859 1.00 39.25 75 VAL A CA 1
ATOM 598 C C . VAL A 1 75 ? 3.435 30.102 -31.685 1.00 39.25 75 VAL A C 1
ATOM 600 O O . VAL A 1 75 ? 4.146 29.600 -30.816 1.00 39.25 75 VAL A O 1
ATOM 603 N N . SER A 1 76 ? 2.734 29.335 -32.524 1.00 51.50 76 SER A N 1
ATOM 604 C CA . SER A 1 76 ? 2.617 27.877 -32.374 1.00 51.50 76 SER A CA 1
ATOM 605 C C . SER A 1 76 ? 3.792 27.092 -32.964 1.00 51.50 76 SER A C 1
ATOM 607 O O . SER A 1 76 ? 4.210 26.105 -32.370 1.00 51.50 76 SER A O 1
ATOM 609 N N . LYS A 1 77 ? 4.393 27.533 -34.077 1.00 45.53 77 LYS A N 1
ATOM 610 C CA . LYS A 1 77 ? 5.531 26.817 -34.692 1.00 45.53 77 LYS A CA 1
ATOM 611 C C . LYS A 1 77 ? 6.851 27.056 -33.956 1.00 45.53 77 LYS A C 1
ATOM 613 O O . LYS A 1 77 ? 7.620 26.118 -33.766 1.00 45.53 77 LYS A O 1
ATOM 618 N N . ASN A 1 78 ? 7.071 28.279 -33.468 1.00 51.12 78 ASN A N 1
ATOM 619 C CA . ASN A 1 78 ? 8.298 28.631 -32.752 1.00 51.12 78 ASN A CA 1
ATOM 620 C C . ASN A 1 78 ? 8.392 27.935 -31.389 1.00 51.12 78 ASN A C 1
ATOM 622 O O . ASN A 1 78 ? 9.469 27.489 -31.021 1.00 51.12 78 ASN A O 1
ATOM 626 N N . LYS A 1 79 ? 7.274 27.750 -30.671 1.00 51.38 79 LYS A N 1
ATOM 627 C CA . LYS A 1 79 ? 7.271 27.013 -29.395 1.00 51.38 79 LYS A CA 1
ATOM 628 C C . LYS A 1 79 ? 7.553 25.517 -29.561 1.00 51.38 79 LYS A C 1
ATOM 630 O O . LYS A 1 79 ? 8.209 24.941 -28.705 1.00 51.38 79 LYS A O 1
ATOM 635 N N . ILE A 1 80 ? 7.104 24.902 -30.657 1.00 55.53 80 ILE A N 1
ATOM 636 C CA . ILE A 1 80 ? 7.362 23.480 -30.944 1.00 55.53 80 ILE A CA 1
ATOM 637 C C . ILE A 1 80 ? 8.832 23.268 -31.330 1.00 55.53 80 ILE A C 1
ATOM 639 O O . ILE A 1 80 ? 9.472 22.345 -30.833 1.00 55.53 80 ILE A O 1
ATOM 643 N N . ALA A 1 81 ? 9.391 24.154 -32.162 1.00 55.19 81 ALA A N 1
ATOM 644 C CA . ALA A 1 81 ? 10.808 24.115 -32.522 1.00 55.19 81 ALA A CA 1
ATOM 645 C C . ALA A 1 81 ? 11.723 24.402 -31.317 1.00 55.19 81 ALA A C 1
ATOM 647 O O . ALA A 1 81 ? 12.740 23.734 -31.146 1.00 55.19 81 ALA A O 1
ATOM 648 N N . GLN A 1 82 ? 11.331 25.346 -30.453 1.00 57.22 82 GLN A N 1
ATOM 649 C CA . GLN A 1 82 ? 12.051 25.652 -29.218 1.00 57.22 82 GLN A CA 1
ATOM 650 C C . GLN A 1 82 ? 12.008 24.468 -28.244 1.00 57.22 82 GLN A C 1
ATOM 652 O O . GLN A 1 82 ? 13.049 24.078 -27.736 1.00 57.22 82 GLN A O 1
ATOM 657 N N . ALA A 1 83 ? 10.849 23.825 -28.067 1.00 61.34 83 ALA A N 1
ATOM 658 C CA . ALA A 1 83 ? 10.720 22.646 -27.212 1.00 61.34 83 ALA A CA 1
ATOM 659 C C . ALA A 1 83 ? 11.574 21.464 -27.704 1.00 61.34 83 ALA A C 1
ATOM 661 O O . ALA A 1 83 ? 12.196 20.785 -26.893 1.00 61.34 83 ALA A O 1
ATOM 662 N N . ALA A 1 84 ? 11.655 21.238 -29.020 1.00 63.81 84 ALA A N 1
ATOM 663 C CA . ALA A 1 84 ? 12.523 20.207 -29.590 1.00 63.81 84 ALA A CA 1
ATOM 664 C C . ALA A 1 84 ? 14.015 20.515 -29.365 1.00 63.81 84 ALA A C 1
ATOM 666 O O . ALA A 1 84 ? 14.786 19.626 -29.005 1.00 63.81 84 ALA A O 1
ATOM 667 N N . LEU A 1 85 ? 14.418 21.780 -29.522 1.00 66.56 85 LEU A N 1
ATOM 668 C CA . LEU A 1 85 ? 15.794 22.220 -29.283 1.00 66.56 85 LEU A CA 1
ATOM 669 C C . LEU A 1 85 ? 16.169 22.165 -27.794 1.00 66.56 85 LEU A C 1
ATOM 671 O O . LEU A 1 85 ? 17.278 21.759 -27.452 1.00 66.56 85 LEU A O 1
ATOM 675 N N . ASP A 1 86 ? 15.245 22.530 -26.910 1.00 68.12 86 ASP A N 1
ATOM 676 C CA . ASP A 1 86 ? 15.431 22.472 -25.461 1.00 68.12 86 ASP A CA 1
ATOM 677 C C . ASP A 1 86 ? 15.550 21.020 -24.977 1.00 68.12 86 ASP A C 1
ATOM 679 O O . ASP A 1 86 ? 16.372 20.742 -24.105 1.00 68.12 86 ASP A O 1
ATOM 683 N N . ASN A 1 87 ? 14.826 20.081 -25.601 1.00 68.75 87 ASN A N 1
ATOM 684 C CA . ASN A 1 87 ? 14.953 18.650 -25.316 1.00 68.75 87 ASN A CA 1
ATOM 685 C C . ASN A 1 87 ? 16.340 18.115 -25.717 1.00 68.75 87 ASN A C 1
ATOM 687 O O . ASN A 1 87 ? 17.022 17.488 -24.909 1.00 68.75 87 ASN A O 1
ATOM 691 N N . VAL A 1 88 ? 16.823 18.460 -26.918 1.00 68.25 88 VAL A N 1
ATOM 692 C CA . VAL A 1 88 ? 18.181 18.101 -27.375 1.00 68.25 88 VAL A CA 1
ATOM 693 C C . VAL A 1 88 ? 19.260 18.732 -26.483 1.00 68.25 88 VAL A C 1
ATOM 695 O O . VAL A 1 88 ? 20.257 18.095 -26.140 1.00 68.25 88 VAL A O 1
ATOM 698 N N . ASN A 1 89 ? 19.073 19.985 -26.065 1.00 64.06 89 ASN A N 1
ATOM 699 C CA . ASN A 1 89 ? 20.010 20.673 -25.178 1.00 64.06 89 ASN A CA 1
ATOM 700 C C . ASN A 1 89 ? 20.016 20.090 -23.761 1.00 64.06 89 ASN A C 1
ATOM 702 O O . ASN A 1 89 ? 21.072 20.047 -23.122 1.00 64.06 89 ASN A O 1
ATOM 706 N N . PHE A 1 90 ? 18.866 19.635 -23.268 1.00 71.62 90 PHE A N 1
ATOM 707 C CA . PHE A 1 90 ? 18.758 18.928 -21.999 1.00 71.62 90 PHE A CA 1
ATOM 708 C C . PHE A 1 90 ? 19.484 17.577 -22.052 1.00 71.62 90 PHE A C 1
ATOM 710 O O . PHE A 1 90 ? 20.311 17.304 -21.179 1.00 71.62 90 PHE A O 1
ATOM 717 N N . GLU A 1 91 ? 19.276 16.788 -23.112 1.00 59.94 91 GLU A N 1
ATOM 718 C CA . GLU A 1 91 ? 19.995 15.526 -23.334 1.00 59.94 91 GLU A CA 1
ATOM 719 C C . GLU A 1 91 ? 21.516 15.731 -23.395 1.00 59.94 91 GLU A C 1
ATOM 721 O O . GLU A 1 91 ? 22.269 15.035 -22.708 1.00 59.94 91 GLU A O 1
ATOM 726 N N . ASN A 1 92 ? 21.984 16.742 -24.133 1.00 58.41 92 ASN A N 1
ATOM 727 C CA . ASN A 1 92 ? 23.410 17.070 -24.225 1.00 58.41 92 ASN A CA 1
ATOM 728 C C . ASN A 1 92 ? 24.007 17.509 -22.874 1.00 58.41 92 ASN A C 1
ATOM 730 O O . ASN A 1 92 ? 25.148 17.169 -22.548 1.00 58.41 92 ASN A O 1
ATOM 734 N N . ARG A 1 93 ? 23.254 18.256 -22.054 1.00 62.56 93 ARG A N 1
ATOM 735 C CA . ARG A 1 93 ? 23.707 18.672 -20.713 1.00 62.56 93 ARG A CA 1
ATOM 736 C C . ARG A 1 93 ? 23.793 17.499 -19.740 1.00 62.56 93 ARG A C 1
ATOM 738 O O . ARG A 1 93 ? 24.740 17.455 -18.957 1.00 62.56 93 ARG A O 1
ATOM 745 N N . LEU A 1 94 ? 22.867 16.543 -19.815 1.00 62.75 94 LEU A N 1
ATOM 746 C CA . LEU A 1 94 ? 22.934 15.305 -19.032 1.00 62.75 94 LEU A CA 1
ATOM 747 C C . LEU A 1 94 ? 24.157 14.459 -19.403 1.00 62.75 94 LEU A C 1
ATOM 749 O O . LEU A 1 94 ? 24.865 13.991 -18.510 1.00 62.75 94 LEU A O 1
ATOM 753 N N . GLN A 1 95 ? 24.452 14.318 -20.699 1.00 54.84 95 GLN A N 1
ATOM 754 C CA . GLN A 1 95 ? 25.636 13.587 -21.168 1.00 54.84 95 GLN A CA 1
ATOM 755 C C . GLN A 1 95 ? 26.940 14.203 -20.635 1.00 54.84 95 GLN A C 1
ATOM 757 O O . GLN A 1 95 ? 27.830 13.474 -20.197 1.00 54.84 95 GLN A O 1
ATOM 762 N N . ASN A 1 96 ? 27.027 15.536 -20.579 1.00 54.19 96 ASN A N 1
ATOM 763 C CA . ASN A 1 96 ? 28.195 16.238 -20.038 1.00 54.19 96 ASN A CA 1
ATOM 764 C C . ASN A 1 96 ? 28.330 16.128 -18.510 1.00 54.19 96 ASN A C 1
ATOM 766 O O . ASN A 1 96 ? 29.450 16.048 -18.013 1.00 54.19 96 ASN A O 1
ATOM 770 N N . PHE A 1 97 ? 27.223 16.102 -17.759 1.00 53.53 97 PHE A N 1
ATOM 771 C CA . PHE A 1 97 ? 27.258 15.976 -16.293 1.00 53.53 97 PHE A CA 1
ATOM 772 C C . PHE A 1 97 ? 27.667 14.576 -15.812 1.00 53.53 97 PHE A C 1
ATOM 774 O O . PHE A 1 97 ? 28.252 14.440 -14.740 1.00 53.53 97 PHE A O 1
ATOM 781 N N . ILE A 1 98 ? 27.370 13.536 -16.596 1.00 43.88 98 ILE A N 1
ATOM 782 C CA . ILE A 1 98 ? 27.656 12.132 -16.252 1.00 43.88 98 ILE A CA 1
ATOM 783 C C . ILE A 1 98 ? 29.034 11.687 -16.780 1.00 43.88 98 ILE A C 1
ATOM 785 O O . ILE A 1 98 ? 29.557 10.644 -16.376 1.00 43.88 98 ILE A O 1
ATOM 789 N N . TYR A 1 99 ? 29.670 12.478 -17.651 1.00 41.66 99 TYR A N 1
ATOM 790 C CA . TYR A 1 99 ? 30.988 12.165 -18.195 1.00 41.66 99 TYR A CA 1
ATOM 791 C C . TYR A 1 99 ? 32.096 12.314 -17.138 1.00 41.66 99 TYR A C 1
ATOM 793 O O . TYR A 1 99 ? 32.739 13.354 -16.992 1.00 41.66 99 TYR A O 1
ATOM 801 N N . VAL A 1 100 ? 32.368 11.230 -16.412 1.00 42.16 100 VAL A N 1
ATOM 802 C CA . VAL A 1 100 ? 33.563 11.103 -15.572 1.00 42.16 100 VAL A CA 1
ATOM 803 C C . VAL A 1 100 ? 34.734 10.689 -16.462 1.00 42.16 100 VAL A C 1
ATOM 805 O O . VAL A 1 100 ? 34.840 9.540 -16.897 1.00 42.16 100 VAL A O 1
ATOM 808 N N . LYS A 1 101 ? 35.642 11.630 -16.729 1.00 36.59 101 LYS A N 1
ATOM 809 C CA . LYS A 1 101 ? 36.886 11.373 -17.464 1.00 36.59 101 LYS A CA 1
ATOM 810 C C . LYS A 1 101 ? 37.768 10.437 -16.624 1.00 36.59 101 LYS A C 1
ATOM 812 O O . LYS A 1 101 ? 38.382 10.876 -15.655 1.00 36.59 101 LYS A O 1
ATOM 817 N N . ARG A 1 102 ? 37.822 9.140 -16.960 1.00 46.25 102 ARG A N 1
ATOM 818 C CA . ARG A 1 102 ? 38.713 8.183 -16.278 1.00 46.25 102 ARG A CA 1
ATOM 819 C C . ARG A 1 102 ? 40.163 8.541 -16.599 1.00 46.25 102 ARG A C 1
ATOM 821 O O . ARG A 1 102 ? 40.617 8.370 -17.728 1.00 46.25 102 ARG A O 1
ATOM 828 N N . THR A 1 103 ? 40.889 9.050 -15.611 1.00 30.66 103 THR A N 1
ATOM 829 C CA . THR A 1 103 ? 42.346 9.146 -15.662 1.00 30.66 103 THR A CA 1
ATOM 830 C C . THR A 1 103 ? 42.912 7.740 -15.474 1.00 30.66 103 THR A C 1
ATOM 832 O O . THR A 1 103 ? 42.727 7.108 -14.437 1.00 30.66 103 THR A O 1
ATOM 835 N N . PHE A 1 104 ? 43.559 7.207 -16.510 1.00 35.62 104 PHE A N 1
ATOM 836 C CA . PHE A 1 104 ? 44.258 5.930 -16.421 1.00 35.62 104 PHE A CA 1
ATOM 837 C C . PHE A 1 104 ? 45.450 6.080 -15.469 1.00 35.62 104 PHE A C 1
ATOM 839 O O . PHE A 1 104 ? 46.474 6.653 -15.835 1.00 35.62 104 PHE A O 1
ATOM 846 N N . VAL A 1 105 ? 45.323 5.570 -14.243 1.00 33.78 105 VAL A N 1
ATOM 847 C CA . VAL A 1 105 ? 46.482 5.285 -13.392 1.00 33.78 105 VAL A CA 1
ATOM 848 C C . VAL A 1 105 ? 46.933 3.865 -13.716 1.00 33.78 105 VAL A C 1
ATOM 850 O O . VAL A 1 105 ? 46.209 2.894 -13.498 1.00 33.78 105 VAL A O 1
ATOM 853 N N . ASN A 1 106 ? 48.121 3.762 -14.304 1.00 40.12 106 ASN A N 1
ATOM 854 C CA . ASN A 1 106 ? 48.761 2.500 -14.644 1.00 40.12 106 ASN A CA 1
ATOM 855 C C . ASN A 1 106 ? 49.073 1.675 -13.385 1.00 40.12 106 ASN A C 1
ATOM 857 O O . ASN A 1 106 ? 49.751 2.155 -12.482 1.00 40.12 106 ASN A O 1
ATOM 861 N N . GLY A 1 107 ? 48.694 0.393 -13.413 1.00 41.38 107 GLY A N 1
ATOM 862 C CA . GLY A 1 107 ? 49.445 -0.675 -12.749 1.00 41.38 107 GLY A CA 1
ATOM 863 C C . GLY A 1 107 ? 48.815 -1.302 -11.504 1.00 41.38 107 GLY A C 1
ATOM 864 O O . GLY A 1 107 ? 49.021 -0.849 -10.387 1.00 41.38 107 GLY A O 1
ATOM 865 N N . SER A 1 108 ? 48.176 -2.460 -11.673 1.00 32.69 108 SER A N 1
ATOM 866 C CA . SER A 1 108 ? 48.671 -3.730 -11.105 1.00 32.69 108 SER A CA 1
ATOM 867 C C . SER A 1 108 ? 47.734 -4.886 -11.476 1.00 32.69 108 SER A C 1
ATOM 869 O O . SER A 1 108 ? 46.517 -4.835 -11.318 1.00 32.69 108 SER A O 1
ATOM 871 N N . ARG A 1 109 ? 48.327 -5.938 -12.049 1.00 43.44 109 ARG A N 1
ATOM 872 C CA . ARG A 1 109 ? 47.647 -7.161 -12.487 1.00 43.44 109 ARG A CA 1
ATOM 873 C C . ARG A 1 109 ? 47.200 -7.964 -11.264 1.00 43.44 109 ARG A C 1
ATOM 875 O O . ARG A 1 109 ? 48.021 -8.633 -10.644 1.00 43.44 109 ARG A O 1
ATOM 882 N N . ILE A 1 110 ? 45.905 -7.962 -10.963 1.00 39.28 110 ILE A N 1
ATOM 883 C CA . ILE A 1 110 ? 45.304 -8.977 -10.092 1.00 39.28 110 ILE A CA 1
ATOM 884 C C . ILE A 1 110 ? 44.961 -10.182 -10.972 1.00 39.28 110 ILE A C 1
ATOM 886 O O . ILE A 1 110 ? 44.068 -10.116 -11.815 1.00 39.28 110 ILE A O 1
ATOM 890 N N . ARG A 1 111 ? 45.697 -11.285 -10.791 1.00 38.31 111 ARG A N 1
ATOM 891 C CA . ARG A 1 111 ? 45.323 -12.604 -11.318 1.00 38.31 111 ARG A CA 1
ATOM 892 C C . ARG A 1 111 ? 43.975 -12.995 -10.704 1.00 38.31 111 ARG A C 1
ATOM 894 O O . ARG A 1 111 ? 43.903 -13.210 -9.499 1.00 38.31 111 ARG A O 1
ATOM 901 N N . ARG A 1 112 ? 42.924 -13.101 -11.520 1.00 38.53 112 ARG A N 1
ATOM 902 C CA . ARG A 1 112 ? 41.704 -13.834 -11.157 1.00 38.53 112 ARG A CA 1
ATOM 903 C C . ARG A 1 112 ? 41.620 -15.102 -11.983 1.00 38.53 112 ARG A C 1
ATOM 905 O O . ARG A 1 112 ? 41.821 -15.067 -13.194 1.00 38.53 112 ARG A O 1
ATOM 912 N N . ASN A 1 113 ? 41.362 -16.191 -11.270 1.00 31.42 113 ASN A N 1
ATOM 913 C CA . ASN A 1 113 ? 41.170 -17.525 -11.801 1.00 31.42 113 ASN A CA 1
ATOM 914 C C . ASN A 1 113 ? 40.081 -17.554 -12.873 1.00 31.42 113 ASN A C 1
ATOM 916 O O . ASN A 1 113 ? 39.084 -16.834 -12.811 1.00 31.42 113 ASN A O 1
ATOM 920 N N . THR A 1 114 ? 40.323 -18.419 -13.847 1.00 38.91 114 THR A N 1
ATOM 921 C CA . THR A 1 114 ? 39.449 -18.789 -14.949 1.00 38.91 114 THR A CA 1
ATOM 922 C C . THR A 1 114 ? 38.249 -19.559 -14.402 1.00 38.91 114 THR A C 1
ATOM 924 O O . THR A 1 114 ? 38.281 -20.777 -14.280 1.00 38.91 114 THR A O 1
ATOM 927 N N . GLU A 1 115 ? 37.183 -18.845 -14.070 1.00 32.44 115 GLU A N 1
ATOM 928 C CA . GLU A 1 115 ? 35.847 -19.425 -13.986 1.00 32.44 115 GLU A CA 1
ATOM 929 C C . GLU A 1 115 ? 35.003 -18.760 -15.065 1.00 32.44 115 GLU A C 1
ATOM 931 O O . GLU A 1 115 ? 34.715 -17.561 -15.012 1.00 32.44 115 GLU A O 1
ATOM 936 N N . SER A 1 116 ? 34.678 -19.546 -16.092 1.00 32.47 116 SER A N 1
ATOM 937 C CA . SER A 1 116 ? 33.744 -19.192 -17.154 1.00 32.47 116 SER A CA 1
ATOM 938 C C . SER A 1 116 ? 32.423 -18.768 -16.519 1.00 32.47 116 SER A C 1
ATOM 940 O O . SER A 1 116 ? 31.605 -19.599 -16.135 1.00 32.47 116 SER A O 1
ATOM 942 N N . THR A 1 117 ? 32.241 -17.461 -16.350 1.00 29.67 117 THR A N 1
ATOM 943 C CA . THR A 1 117 ? 31.038 -16.885 -15.759 1.00 29.67 117 THR A CA 1
ATOM 944 C C . THR A 1 117 ? 29.964 -16.889 -16.834 1.00 29.67 117 THR A C 1
ATOM 946 O O . THR A 1 117 ? 29.870 -15.977 -17.656 1.00 29.67 117 THR A O 1
ATOM 949 N N . THR A 1 118 ? 29.186 -17.964 -16.865 1.00 29.91 118 THR A N 1
ATOM 950 C CA . THR A 1 118 ? 27.921 -18.039 -17.588 1.00 29.91 118 THR A CA 1
ATOM 951 C C . THR A 1 118 ? 27.067 -16.857 -17.130 1.00 29.91 118 THR A C 1
ATOM 953 O O . THR A 1 118 ? 26.701 -16.752 -15.961 1.00 29.91 118 THR A O 1
ATOM 956 N N . TYR A 1 119 ? 26.830 -15.909 -18.036 1.00 39.97 119 TYR A N 1
ATOM 957 C CA . TYR A 1 119 ? 26.086 -14.671 -17.802 1.00 39.97 119 TYR A CA 1
ATOM 958 C C . TYR A 1 119 ? 24.582 -14.977 -17.768 1.00 39.97 119 TYR A C 1
ATOM 960 O O . TYR A 1 119 ? 23.817 -14.572 -18.637 1.00 39.97 119 TYR A O 1
ATOM 968 N N . SER A 1 120 ? 24.155 -15.772 -16.796 1.00 43.00 120 SER A N 1
ATOM 969 C CA . SER A 1 120 ? 22.751 -16.081 -16.571 1.00 43.00 120 SER A CA 1
ATOM 970 C C . SER A 1 120 ? 22.557 -16.533 -15.129 1.00 43.00 120 SER A C 1
ATOM 972 O O . SER A 1 120 ? 23.202 -17.481 -14.690 1.00 43.00 120 SER A O 1
ATOM 974 N N . ASP A 1 121 ? 21.598 -15.893 -14.458 1.00 41.56 121 ASP A N 1
ATOM 975 C CA . ASP A 1 121 ? 20.796 -16.491 -13.383 1.00 41.56 121 ASP A CA 1
ATOM 976 C C . ASP A 1 121 ? 21.218 -16.298 -11.911 1.00 41.56 121 ASP A C 1
ATOM 978 O O . ASP A 1 121 ? 21.010 -17.179 -11.082 1.00 41.56 121 ASP A O 1
ATOM 982 N N . GLN A 1 122 ? 21.737 -15.123 -11.520 1.00 45.50 122 GLN A N 1
ATOM 983 C CA . GLN A 1 122 ? 21.855 -14.785 -10.090 1.00 45.50 122 GLN A CA 1
ATOM 984 C C . GLN A 1 122 ? 20.963 -13.604 -9.666 1.00 45.50 122 GLN A C 1
ATOM 986 O O . GLN A 1 122 ? 21.260 -12.439 -9.921 1.00 45.50 122 GLN A O 1
ATOM 991 N N . LEU A 1 1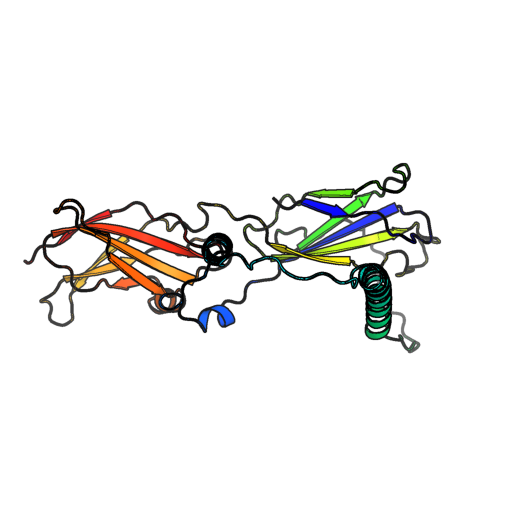23 ? 19.883 -13.993 -8.969 1.00 55.81 123 LEU A N 1
ATOM 992 C CA . LEU A 1 123 ? 18.875 -13.236 -8.213 1.00 55.81 123 LEU A CA 1
ATOM 993 C C . LEU A 1 123 ? 17.897 -12.355 -9.007 1.00 55.81 123 LEU A C 1
ATOM 995 O O . LEU A 1 123 ? 17.874 -11.133 -8.872 1.00 55.81 123 LEU A O 1
ATOM 999 N N . GLU A 1 124 ? 16.982 -12.998 -9.733 1.00 65.25 124 GLU A N 1
ATOM 1000 C CA . GLU A 1 124 ? 15.662 -12.406 -9.973 1.00 65.25 124 GLU A CA 1
ATOM 1001 C C . GLU A 1 124 ? 14.812 -12.515 -8.701 1.00 65.25 124 GLU A C 1
ATOM 1003 O O . GLU A 1 124 ? 14.357 -13.597 -8.325 1.00 65.25 124 GLU A O 1
ATOM 1008 N N . THR A 1 125 ? 14.590 -11.388 -8.032 1.00 79.75 125 THR A N 1
ATOM 1009 C CA . THR A 1 125 ? 13.636 -11.272 -6.925 1.00 79.75 125 THR A CA 1
ATOM 1010 C C . THR A 1 125 ? 12.449 -10.414 -7.348 1.00 79.75 125 THR A C 1
ATOM 1012 O O . THR A 1 125 ? 12.438 -9.796 -8.413 1.00 79.75 125 THR A O 1
ATOM 1015 N N . ASN A 1 126 ? 11.430 -10.342 -6.495 1.00 78.56 126 ASN A N 1
ATOM 1016 C CA . ASN A 1 126 ? 10.362 -9.357 -6.652 1.00 78.56 126 ASN A CA 1
ATOM 1017 C C . ASN A 1 126 ? 10.861 -7.909 -6.507 1.00 78.56 126 ASN A C 1
ATOM 1019 O O . ASN A 1 126 ? 10.151 -6.994 -6.903 1.00 78.56 126 ASN A O 1
ATOM 1023 N N . GLU A 1 127 ? 12.059 -7.677 -5.971 1.00 85.38 127 GLU A N 1
ATOM 1024 C CA . GLU A 1 127 ? 12.630 -6.339 -5.788 1.00 85.38 127 GLU A CA 1
ATOM 1025 C C . GLU A 1 127 ? 13.613 -5.952 -6.891 1.00 85.38 127 GLU A C 1
ATOM 1027 O O . GLU A 1 127 ? 13.732 -4.773 -7.220 1.00 85.38 127 GLU A O 1
ATOM 1032 N N . ARG A 1 128 ? 14.324 -6.923 -7.471 1.00 87.19 128 ARG A N 1
ATOM 1033 C CA . ARG A 1 128 ? 15.292 -6.692 -8.545 1.00 87.19 128 ARG A CA 1
ATOM 1034 C C . ARG A 1 128 ? 15.119 -7.724 -9.642 1.00 87.19 128 ARG A C 1
ATOM 1036 O O . ARG A 1 128 ? 15.239 -8.921 -9.407 1.00 87.19 128 ARG A O 1
ATOM 1043 N N . MET A 1 129 ? 14.888 -7.244 -10.856 1.00 85.44 129 MET A N 1
ATOM 1044 C CA . MET A 1 129 ? 14.768 -8.080 -12.044 1.00 85.44 129 MET A CA 1
ATOM 1045 C C . MET A 1 129 ? 15.751 -7.611 -13.109 1.00 85.44 129 MET A C 1
ATOM 1047 O O . MET A 1 129 ? 15.935 -6.409 -13.307 1.00 85.44 129 MET A O 1
ATOM 1051 N N . LEU A 1 130 ? 16.345 -8.566 -13.820 1.00 87.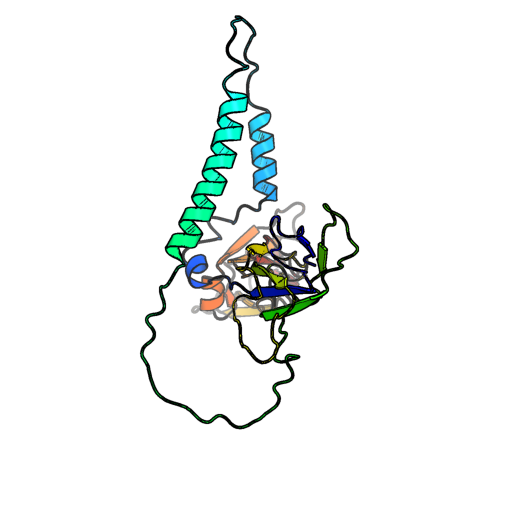75 130 LEU A N 1
ATOM 1052 C CA . LEU A 1 130 ? 17.163 -8.329 -15.001 1.00 87.75 130 LEU A CA 1
ATOM 1053 C C . LEU A 1 130 ? 16.713 -9.300 -16.082 1.00 87.75 130 LEU A C 1
ATOM 1055 O O . LEU A 1 130 ? 16.730 -10.506 -15.878 1.00 87.75 130 LEU A O 1
ATOM 1059 N N . LYS A 1 131 ? 16.309 -8.772 -17.233 1.00 87.75 131 LYS A N 1
ATOM 1060 C CA . LYS A 1 131 ? 15.824 -9.560 -18.360 1.00 87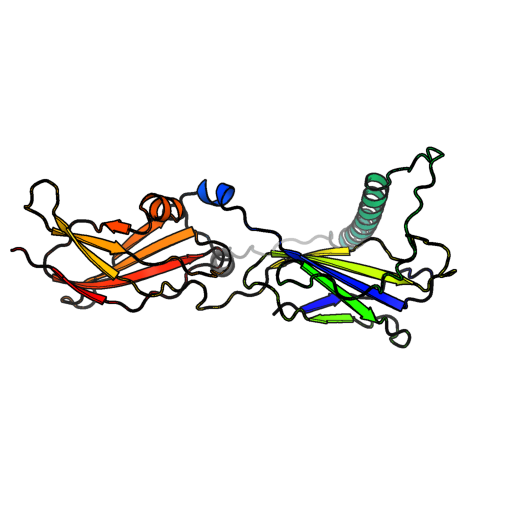.75 131 LYS A CA 1
ATOM 1061 C C . LYS A 1 131 ? 16.515 -9.126 -19.637 1.00 87.75 131 LYS A C 1
ATOM 1063 O O . LYS A 1 131 ? 16.657 -7.936 -19.906 1.00 87.75 131 LYS A O 1
ATOM 1068 N N . VAL A 1 132 ? 16.933 -10.112 -20.420 1.00 86.44 132 VAL A N 1
ATOM 1069 C CA . VAL A 1 132 ? 17.505 -9.908 -21.750 1.00 86.44 132 VAL A CA 1
ATOM 1070 C C . VAL A 1 132 ? 16.418 -10.210 -22.773 1.00 86.44 132 VAL A C 1
ATOM 1072 O O . VAL A 1 132 ? 15.853 -11.301 -22.780 1.00 86.44 132 VAL A O 1
ATOM 1075 N N . VAL A 1 133 ? 16.097 -9.228 -23.608 1.00 87.06 133 VAL A N 1
ATOM 1076 C CA . VAL A 1 133 ? 15.073 -9.318 -24.653 1.00 87.06 133 VAL A CA 1
ATOM 1077 C C . VAL A 1 133 ? 15.773 -9.245 -26.001 1.00 87.06 133 VAL A C 1
ATOM 1079 O O . VAL A 1 133 ? 16.522 -8.309 -26.246 1.00 87.06 133 VAL A O 1
ATOM 1082 N N . MET A 1 134 ? 15.550 -10.211 -26.887 1.00 85.19 134 MET A N 1
ATOM 1083 C CA . MET A 1 134 ? 16.184 -10.200 -28.209 1.00 85.19 134 MET A CA 1
ATOM 1084 C C . MET A 1 134 ? 15.654 -9.040 -29.063 1.00 85.19 134 MET A C 1
ATOM 1086 O O . MET A 1 134 ? 14.447 -8.798 -29.119 1.00 85.19 134 MET A O 1
ATOM 1090 N N . ALA A 1 135 ? 16.555 -8.336 -29.747 1.00 80.62 135 ALA A N 1
ATOM 1091 C CA . ALA A 1 135 ? 16.200 -7.339 -30.744 1.00 80.62 135 ALA A CA 1
ATOM 1092 C C . ALA A 1 135 ? 15.842 -8.056 -32.054 1.00 80.62 135 ALA A C 1
ATOM 1094 O O . ALA A 1 135 ? 16.677 -8.711 -32.683 1.00 80.62 135 ALA A O 1
ATOM 1095 N N . ASN A 1 136 ? 14.584 -7.951 -32.477 1.00 69.06 136 ASN A N 1
ATOM 1096 C CA . ASN A 1 136 ? 14.147 -8.522 -33.744 1.00 69.06 136 ASN A CA 1
ATOM 1097 C C . ASN A 1 136 ? 14.616 -7.620 -34.893 1.00 69.06 136 ASN A C 1
ATOM 1099 O O . ASN A 1 136 ? 13.985 -6.618 -35.202 1.00 69.06 136 ASN A O 1
ATOM 1103 N N . ASN A 1 137 ? 15.702 -8.000 -35.564 1.00 58.31 137 ASN A N 1
ATOM 1104 C CA . ASN A 1 137 ? 16.278 -7.230 -36.678 1.00 58.31 137 ASN A CA 1
ATOM 1105 C C . ASN A 1 137 ? 15.393 -7.156 -37.941 1.00 58.31 137 ASN A C 1
ATOM 1107 O O . ASN A 1 137 ? 15.689 -6.388 -38.850 1.00 58.31 137 ASN A O 1
ATOM 1111 N N . ASN A 1 138 ? 14.309 -7.936 -38.000 1.00 54.28 138 ASN A N 1
ATOM 1112 C CA . ASN A 1 138 ? 13.359 -7.947 -39.120 1.00 54.28 138 ASN A CA 1
ATOM 1113 C C . ASN A 1 138 ? 12.157 -7.012 -38.895 1.00 54.28 138 ASN A C 1
ATOM 1115 O O . ASN A 1 138 ? 11.237 -6.977 -39.709 1.00 54.28 138 ASN A O 1
ATOM 1119 N N . GLN A 1 139 ? 12.126 -6.302 -37.770 1.00 52.19 139 GLN A N 1
ATOM 1120 C CA . GLN A 1 139 ? 11.052 -5.396 -37.401 1.00 52.19 139 GLN A CA 1
ATOM 1121 C C . GLN A 1 139 ? 11.440 -3.982 -37.873 1.00 52.19 139 GLN A C 1
ATOM 1123 O O . GLN A 1 139 ? 12.430 -3.406 -37.433 1.00 52.19 139 GLN A O 1
ATOM 1128 N N . THR A 1 140 ? 10.721 -3.486 -38.883 1.00 48.19 140 THR A N 1
ATOM 1129 C CA . THR A 1 140 ? 10.955 -2.195 -39.551 1.00 48.19 140 THR A CA 1
ATOM 1130 C C . THR A 1 140 ? 10.812 -1.009 -38.594 1.00 48.19 140 THR A C 1
ATOM 1132 O O . THR A 1 140 ? 10.139 -1.123 -37.570 1.00 48.19 140 THR A O 1
ATOM 1135 N N . ASN A 1 141 ? 11.371 0.150 -38.970 1.00 49.66 141 ASN A N 1
ATOM 1136 C CA . ASN A 1 141 ? 11.160 1.441 -38.297 1.00 49.66 141 ASN A CA 1
ATOM 1137 C C . ASN A 1 141 ? 9.701 1.591 -37.819 1.00 49.66 141 ASN A C 1
ATOM 1139 O O . ASN A 1 141 ? 8.781 1.550 -38.635 1.00 49.66 141 ASN A O 1
ATOM 1143 N N . GLY A 1 142 ? 9.504 1.730 -36.502 1.00 56.03 142 GLY A N 1
ATOM 1144 C CA . GLY A 1 142 ? 8.184 1.850 -35.863 1.00 56.03 142 GLY A CA 1
ATOM 1145 C C . GLY A 1 142 ? 7.674 0.604 -35.121 1.00 56.03 142 GLY A C 1
ATOM 1146 O O . GLY A 1 142 ? 6.569 0.622 -34.585 1.00 56.03 142 GLY A O 1
ATOM 1147 N N . SER A 1 143 ? 8.438 -0.486 -35.049 1.00 67.44 143 SER A N 1
ATOM 1148 C CA . SER A 1 143 ? 8.068 -1.655 -34.245 1.00 67.44 143 SER A CA 1
ATOM 1149 C C . SER A 1 143 ? 8.280 -1.422 -32.744 1.00 67.44 143 SER A C 1
ATOM 1151 O O . SER A 1 143 ? 9.413 -1.335 -32.271 1.00 67.44 143 SER A O 1
ATOM 1153 N N . THR A 1 144 ? 7.194 -1.361 -31.976 1.00 77.75 144 THR A N 1
ATOM 1154 C CA . THR A 1 144 ? 7.246 -1.226 -30.516 1.00 77.75 144 THR A CA 1
ATOM 1155 C C . THR A 1 144 ? 7.557 -2.566 -29.840 1.00 77.75 144 THR A C 1
ATOM 1157 O O . THR A 1 144 ? 6.823 -3.544 -30.000 1.00 77.75 144 THR A O 1
ATOM 1160 N N . PHE A 1 145 ? 8.597 -2.607 -29.011 1.00 82.69 145 PHE A N 1
ATOM 1161 C CA . PHE A 1 145 ? 8.879 -3.730 -28.120 1.00 82.69 145 PHE A CA 1
ATOM 1162 C C . PHE A 1 145 ? 7.973 -3.668 -26.899 1.00 82.69 145 PHE A C 1
ATOM 1164 O O . PHE A 1 145 ? 7.695 -2.592 -26.379 1.00 82.69 145 PHE A O 1
ATOM 1171 N N . THR A 1 146 ? 7.510 -4.824 -26.432 1.00 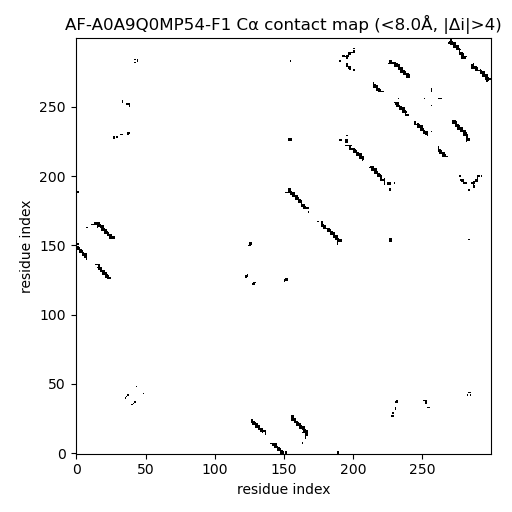84.06 146 THR A N 1
ATOM 1172 C CA . THR A 1 146 ? 6.689 -4.931 -25.224 1.00 84.06 146 THR A CA 1
ATOM 1173 C C . THR A 1 146 ? 7.294 -5.974 -24.300 1.00 84.06 146 THR A C 1
ATOM 1175 O O . THR A 1 146 ? 7.537 -7.103 -24.720 1.00 84.06 146 THR A O 1
ATOM 1178 N N . PHE A 1 147 ? 7.494 -5.615 -23.034 1.00 86.00 147 PHE A N 1
ATOM 1179 C CA . PHE A 1 147 ? 7.903 -6.555 -21.997 1.00 86.00 147 PHE A CA 1
ATOM 1180 C C . PHE A 1 147 ? 6.935 -6.499 -20.821 1.00 86.00 147 PHE A C 1
ATOM 1182 O O . PHE A 1 147 ? 6.529 -5.424 -20.375 1.00 86.00 147 PHE A O 1
ATOM 1189 N N . LYS A 1 148 ? 6.557 -7.676 -20.325 1.00 87.75 148 LYS A N 1
ATOM 1190 C CA . LYS A 1 148 ? 5.641 -7.836 -19.202 1.00 87.75 148 LYS A CA 1
ATOM 1191 C C . LYS A 1 148 ? 6.408 -8.395 -18.011 1.00 87.75 148 LYS A C 1
ATOM 1193 O O . LYS A 1 148 ? 7.062 -9.426 -18.122 1.00 87.75 148 LYS A O 1
ATOM 1198 N N . PHE A 1 149 ? 6.290 -7.722 -16.872 1.00 85.75 149 PHE A N 1
ATOM 1199 C CA . PHE A 1 149 ? 6.824 -8.220 -15.612 1.00 85.75 149 PHE A CA 1
ATOM 1200 C C . PHE A 1 149 ? 5.783 -9.090 -14.901 1.00 85.75 149 PHE A C 1
ATOM 1202 O O . PHE A 1 149 ? 4.657 -8.642 -14.660 1.00 85.75 149 PHE A O 1
ATOM 1209 N N . ASP A 1 150 ? 6.180 -10.304 -14.521 1.00 78.94 150 ASP A N 1
ATOM 1210 C CA . ASP A 1 150 ? 5.267 -11.283 -13.917 1.00 78.94 150 ASP A CA 1
ATOM 1211 C C . ASP A 1 150 ? 5.297 -11.301 -12.380 1.00 78.94 150 ASP A 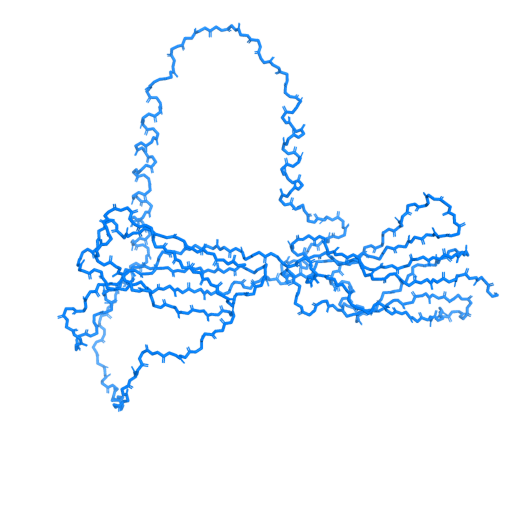C 1
ATOM 1213 O O . ASP A 1 150 ? 4.307 -11.677 -11.759 1.00 78.94 150 ASP A O 1
ATOM 1217 N N . LYS A 1 151 ? 6.400 -10.881 -11.743 1.00 81.94 151 LYS A N 1
ATOM 1218 C CA . LYS A 1 151 ? 6.618 -11.038 -10.290 1.00 81.94 151 LYS A CA 1
ATOM 1219 C C . LYS A 1 151 ? 7.010 -9.737 -9.580 1.00 81.94 151 LYS A C 1
ATOM 1221 O O . LYS A 1 151 ? 7.954 -9.724 -8.802 1.00 81.94 151 LYS A O 1
ATOM 1226 N N . LEU A 1 152 ? 6.297 -8.640 -9.833 1.00 87.50 152 LEU A N 1
ATOM 1227 C CA . LEU A 1 152 ? 6.493 -7.391 -9.081 1.00 87.50 152 LEU A CA 1
ATOM 1228 C C . LEU A 1 152 ? 5.552 -7.316 -7.877 1.00 87.50 152 LEU A C 1
ATOM 1230 O O . LEU A 1 152 ? 4.408 -7.768 -7.947 1.00 87.50 152 LEU A O 1
ATOM 1234 N N . ARG A 1 153 ? 6.016 -6.689 -6.794 1.00 90.44 153 ARG A N 1
ATOM 1235 C CA . ARG A 1 153 ? 5.185 -6.346 -5.638 1.00 90.44 153 ARG A CA 1
ATOM 1236 C C . ARG A 1 153 ? 4.057 -5.414 -6.088 1.00 90.44 153 ARG A C 1
ATOM 1238 O O . ARG A 1 153 ? 4.274 -4.532 -6.920 1.00 90.44 153 ARG A O 1
ATOM 1245 N N . HIS A 1 154 ? 2.848 -5.628 -5.577 1.00 91.94 154 HIS A N 1
ATOM 1246 C CA . HIS A 1 154 ? 1.696 -4.777 -5.883 1.00 91.94 154 HIS A CA 1
ATOM 1247 C C . HIS A 1 154 ? 1.851 -3.392 -5.244 1.00 91.94 154 HIS A C 1
ATOM 1249 O O . HIS A 1 154 ? 2.580 -3.221 -4.267 1.00 91.94 154 HIS A O 1
ATOM 1255 N N . PHE A 1 155 ? 1.194 -2.403 -5.844 1.00 93.88 155 PHE A N 1
ATOM 1256 C CA . PHE A 1 155 ? 1.230 -0.993 -5.458 1.00 93.88 155 PHE A CA 1
ATOM 1257 C C . PHE A 1 155 ? 2.605 -0.457 -5.027 1.00 93.88 155 PHE A C 1
ATOM 1259 O O . PHE A 1 155 ? 2.722 0.318 -4.085 1.00 93.88 155 PHE A O 1
ATOM 1266 N N . SER A 1 156 ? 3.665 -0.866 -5.714 1.00 92.75 156 SER A N 1
ATOM 1267 C CA . SER A 1 156 ? 5.051 -0.553 -5.360 1.00 92.75 156 SER A CA 1
ATOM 1268 C C . SER A 1 156 ? 5.732 0.190 -6.498 1.00 92.75 156 SER A C 1
ATOM 1270 O O . SER A 1 156 ? 5.466 -0.096 -7.668 1.00 92.75 156 SER A O 1
ATOM 1272 N N . MET A 1 157 ? 6.566 1.175 -6.165 1.00 92.81 157 MET A N 1
ATOM 1273 C CA . MET A 1 157 ? 7.267 1.993 -7.152 1.00 92.81 157 MET A CA 1
ATOM 1274 C C . MET A 1 157 ? 8.502 1.254 -7.664 1.00 92.81 157 MET A C 1
ATOM 1276 O O . MET A 1 157 ? 9.340 0.840 -6.875 1.00 92.81 157 MET A O 1
ATOM 1280 N N . TYR A 1 158 ? 8.646 1.110 -8.978 1.00 92.25 158 TYR A N 1
ATOM 1281 C CA . TYR A 1 158 ? 9.840 0.528 -9.589 1.00 92.25 158 TYR A CA 1
ATOM 1282 C C . TYR A 1 158 ? 10.533 1.542 -10.485 1.00 92.25 158 TYR A C 1
ATOM 1284 O O . TYR A 1 158 ? 9.879 2.221 -11.275 1.00 92.25 158 TYR A O 1
ATOM 1292 N N . SER A 1 159 ? 11.861 1.581 -10.397 1.00 93.81 159 SER A N 1
ATOM 1293 C CA . SER A 1 159 ? 12.722 2.192 -11.400 1.00 93.81 159 SER A CA 1
ATOM 1294 C C . SER A 1 159 ? 13.042 1.154 -12.465 1.00 93.81 159 SER A C 1
ATOM 1296 O O . SER A 1 159 ? 13.719 0.157 -12.198 1.00 93.81 159 SER A O 1
ATOM 1298 N N . ILE A 1 160 ? 12.505 1.354 -13.661 1.00 91.44 160 ILE A N 1
ATOM 1299 C CA . ILE A 1 160 ? 12.661 0.450 -14.793 1.00 91.44 160 ILE A CA 1
ATOM 1300 C C . ILE A 1 160 ? 13.610 1.101 -15.784 1.00 91.44 160 ILE A C 1
ATOM 1302 O O . ILE A 1 160 ? 13.386 2.233 -16.201 1.00 91.44 160 ILE A O 1
ATOM 1306 N N . SER A 1 161 ? 14.659 0.385 -16.175 1.00 91.69 161 SER A N 1
ATOM 1307 C CA . SER A 1 161 ? 15.623 0.857 -17.161 1.00 91.69 161 SER A CA 1
ATOM 1308 C C . SER A 1 161 ? 15.743 -0.085 -18.345 1.00 91.69 161 SER A C 1
ATOM 1310 O O . SER A 1 161 ? 15.713 -1.305 -18.182 1.00 91.69 161 SER A O 1
ATOM 1312 N N . VAL A 1 162 ? 15.896 0.492 -19.532 1.00 91.56 162 VAL A N 1
ATOM 1313 C CA . VAL A 1 162 ? 16.123 -0.238 -20.781 1.00 91.56 162 VAL A CA 1
ATOM 1314 C C . VAL A 1 162 ? 17.421 0.255 -21.407 1.00 91.56 162 VAL A C 1
ATOM 1316 O O . VAL A 1 162 ? 17.637 1.457 -21.548 1.00 91.56 162 VAL A O 1
ATOM 1319 N N . MET A 1 163 ? 18.289 -0.683 -21.775 1.00 91.12 163 MET A N 1
ATOM 1320 C CA . MET A 1 163 ? 19.503 -0.436 -22.553 1.00 91.12 163 MET A CA 1
ATOM 1321 C C . MET A 1 163 ? 19.423 -1.227 -23.851 1.00 91.12 163 MET A C 1
ATOM 1323 O O . MET A 1 163 ? 19.008 -2.384 -23.828 1.00 91.12 163 MET A O 1
ATOM 1327 N N . ALA A 1 164 ? 19.830 -0.627 -24.964 1.00 90.31 164 ALA A N 1
ATOM 1328 C CA . ALA A 1 164 ? 19.943 -1.305 -26.250 1.00 90.31 164 ALA A CA 1
ATOM 1329 C C . ALA A 1 164 ? 21.403 -1.689 -26.488 1.00 90.31 164 ALA A C 1
ATOM 1331 O O . ALA A 1 164 ? 22.283 -0.841 -26.345 1.00 90.31 164 ALA A O 1
ATOM 1332 N N . CYS A 1 165 ? 21.665 -2.940 -26.849 1.00 87.62 165 CYS A N 1
ATOM 1333 C CA . CYS A 1 165 ? 23.017 -3.439 -27.060 1.00 87.62 165 CYS A CA 1
ATOM 1334 C C . CYS A 1 165 ? 23.213 -3.917 -28.499 1.00 87.62 165 CYS A C 1
ATOM 1336 O O . CYS A 1 165 ? 22.316 -4.509 -29.109 1.00 87.62 165 CYS A O 1
ATOM 1338 N N . ARG A 1 166 ? 24.400 -3.631 -29.035 1.00 86.50 166 ARG A N 1
ATOM 1339 C CA . ARG A 1 166 ? 24.838 -4.022 -30.3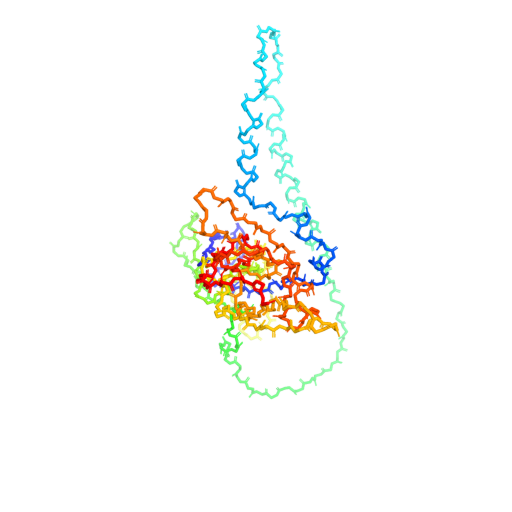79 1.00 86.50 166 ARG A CA 1
ATOM 1340 C C . ARG A 1 166 ? 25.707 -5.280 -30.351 1.00 86.50 166 ARG A C 1
ATOM 1342 O O . ARG A 1 166 ? 26.102 -5.743 -29.281 1.00 86.50 166 ARG A O 1
ATOM 1349 N N . ASP A 1 167 ? 25.998 -5.823 -31.531 1.00 81.38 167 ASP A N 1
ATOM 1350 C CA . ASP A 1 167 ? 27.015 -6.866 -31.707 1.00 81.38 167 ASP A CA 1
ATOM 1351 C C . ASP A 1 167 ? 28.354 -6.439 -31.079 1.00 81.38 167 ASP A C 1
ATOM 1353 O O . ASP A 1 167 ? 28.813 -5.304 -31.254 1.00 81.38 167 ASP A O 1
ATOM 1357 N N . LEU A 1 168 ? 28.994 -7.362 -30.359 1.00 72.31 168 LEU A N 1
ATOM 1358 C CA . LEU A 1 168 ? 30.366 -7.182 -29.894 1.00 72.31 168 LEU A CA 1
ATOM 1359 C C . LEU A 1 168 ? 31.301 -7.305 -31.102 1.00 72.31 168 LEU A C 1
ATOM 1361 O O . LEU A 1 168 ? 31.326 -8.342 -31.760 1.00 72.31 168 LEU A O 1
ATOM 1365 N N . VAL A 1 169 ? 32.064 -6.246 -31.390 1.00 66.19 169 VAL A N 1
ATOM 1366 C CA . VAL A 1 169 ? 33.027 -6.228 -32.509 1.00 66.19 169 VAL A CA 1
ATOM 1367 C C . VAL A 1 169 ? 34.173 -7.223 -32.265 1.00 66.19 169 VAL A C 1
ATOM 1369 O O . VAL A 1 169 ? 34.673 -7.820 -33.212 1.00 66.19 169 VAL A O 1
ATOM 1372 N N . ASP A 1 170 ? 34.535 -7.458 -30.999 1.00 65.88 170 ASP A N 1
ATOM 1373 C CA . ASP A 1 170 ? 35.435 -8.531 -30.567 1.00 65.88 170 ASP A CA 1
ATOM 1374 C C . ASP A 1 170 ? 34.972 -9.072 -29.195 1.00 65.88 170 ASP A C 1
ATOM 1376 O O . ASP A 1 170 ? 34.977 -8.319 -28.219 1.00 65.88 170 ASP A O 1
ATOM 1380 N N . PRO A 1 171 ? 34.584 -10.356 -29.075 1.00 63.56 171 PRO A N 1
ATOM 1381 C CA . PRO A 1 171 ? 34.196 -10.968 -27.801 1.00 63.56 171 PRO A CA 1
ATOM 1382 C C . PRO A 1 171 ? 35.306 -10.981 -26.735 1.00 63.56 171 PRO A C 1
ATOM 1384 O O . PRO A 1 171 ? 35.014 -11.143 -25.549 1.00 63.56 171 PRO A O 1
ATOM 1387 N N . LEU A 1 172 ? 36.576 -10.864 -27.144 1.00 63.81 172 LEU A N 1
ATOM 1388 C CA . LEU A 1 172 ? 37.747 -10.887 -26.261 1.00 63.81 172 LEU A CA 1
ATOM 1389 C C . LEU A 1 172 ? 38.095 -9.501 -25.707 1.00 63.81 172 LEU A C 1
ATOM 1391 O O . LEU A 1 172 ? 38.759 -9.397 -24.670 1.00 63.81 172 LEU A O 1
ATOM 1395 N N . LEU A 1 173 ? 37.624 -8.435 -26.356 1.00 59.41 173 LEU A N 1
ATOM 1396 C CA . LEU A 1 173 ? 37.714 -7.079 -25.839 1.00 59.41 173 LEU A CA 1
ATOM 1397 C C . LEU A 1 173 ? 36.459 -6.817 -25.004 1.00 59.41 173 LEU A C 1
ATOM 1399 O O . LEU A 1 173 ? 35.351 -6.745 -25.526 1.00 59.41 173 LEU A O 1
ATOM 1403 N N . ARG A 1 174 ? 36.622 -6.662 -23.682 1.00 55.44 174 ARG A N 1
ATOM 1404 C CA . ARG A 1 174 ? 35.577 -6.103 -22.807 1.00 55.44 174 ARG A CA 1
ATOM 1405 C C . ARG A 1 174 ? 35.376 -4.629 -23.152 1.00 55.44 174 ARG A C 1
ATOM 1407 O O . ARG A 1 174 ? 35.828 -3.740 -22.435 1.00 55.44 174 ARG A O 1
ATOM 1414 N N . ASP A 1 175 ? 34.757 -4.379 -24.293 1.00 58.88 175 ASP A N 1
ATOM 1415 C CA . ASP A 1 175 ? 34.284 -3.063 -24.654 1.00 58.88 175 ASP A CA 1
ATOM 1416 C C . ASP A 1 175 ? 32.978 -2.820 -23.897 1.00 58.88 175 ASP A C 1
ATOM 1418 O O . ASP A 1 175 ? 31.922 -3.294 -24.300 1.00 58.88 175 ASP A O 1
ATOM 1422 N N . ASP A 1 176 ? 33.044 -2.091 -22.782 1.00 59.38 176 ASP A N 1
ATOM 1423 C CA . ASP A 1 176 ? 31.870 -1.705 -21.989 1.00 59.38 176 ASP A CA 1
ATOM 1424 C C . ASP A 1 176 ? 30.907 -0.771 -22.769 1.00 59.38 176 ASP A C 1
ATOM 1426 O O . ASP A 1 176 ? 29.853 -0.404 -22.249 1.00 59.38 176 ASP A O 1
ATOM 1430 N N . THR A 1 177 ? 31.233 -0.369 -24.009 1.00 67.56 177 THR A N 1
ATOM 1431 C CA . THR A 1 177 ? 30.448 0.589 -24.813 1.00 67.56 177 THR A CA 1
ATOM 1432 C C . THR A 1 177 ? 29.432 -0.044 -25.770 1.00 67.56 177 THR A C 1
ATOM 1434 O O . THR A 1 177 ? 28.754 0.679 -26.509 1.00 67.56 177 THR A O 1
ATOM 1437 N N . TYR A 1 178 ? 29.299 -1.375 -25.788 1.00 83.38 178 TYR A N 1
ATOM 1438 C CA . TYR A 1 178 ? 28.371 -2.075 -26.691 1.00 83.38 178 TYR A CA 1
ATOM 1439 C C . TYR A 1 178 ? 26.889 -1.911 -26.322 1.00 83.38 178 TYR A C 1
ATOM 1441 O O . TYR A 1 178 ? 26.026 -2.201 -27.146 1.00 83.38 178 TYR A O 1
ATOM 1449 N N . CYS A 1 179 ? 26.579 -1.425 -25.120 1.00 87.31 179 CYS A N 1
ATOM 1450 C CA . CYS A 1 179 ? 25.224 -1.053 -24.725 1.00 87.31 179 CYS A CA 1
ATOM 1451 C C . CYS A 1 179 ? 25.080 0.469 -24.633 1.00 87.31 179 CYS A C 1
ATOM 1453 O O . CYS A 1 179 ? 26.020 1.183 -24.282 1.00 87.31 179 CYS A O 1
ATOM 1455 N N . SER A 1 180 ? 23.882 0.966 -24.927 1.00 89.06 180 SER A N 1
ATOM 1456 C CA . SER A 1 180 ? 23.514 2.359 -24.701 1.00 89.06 180 SER A CA 1
ATOM 1457 C C . SER A 1 180 ? 23.501 2.699 -23.210 1.00 89.06 180 SER A C 1
ATOM 1459 O O . SER A 1 180 ? 23.414 1.822 -22.346 1.00 89.06 180 SER A O 1
ATOM 1461 N N . TYR A 1 181 ? 23.473 3.998 -22.906 1.00 88.88 181 TYR A N 1
ATOM 1462 C CA . TYR A 1 181 ? 23.049 4.450 -21.585 1.00 88.88 181 TYR A CA 1
ATOM 1463 C C . TYR A 1 181 ? 21.623 3.955 -21.274 1.00 88.88 181 TYR A C 1
ATOM 1465 O O . TYR A 1 181 ? 20.814 3.794 -22.198 1.00 88.88 181 TYR A O 1
ATOM 1473 N N . PRO A 1 182 ? 21.312 3.689 -19.993 1.00 89.94 182 PRO A N 1
ATOM 1474 C CA . PRO A 1 182 ? 19.979 3.274 -19.588 1.00 89.94 182 PRO A CA 1
ATOM 1475 C C . PRO A 1 182 ? 18.989 4.426 -19.727 1.00 89.94 182 PRO A C 1
ATOM 1477 O O . PRO A 1 182 ? 19.193 5.501 -19.166 1.00 89.94 182 PRO A O 1
ATOM 1480 N N . VAL A 1 183 ? 17.876 4.170 -20.409 1.00 90.88 183 VAL A N 1
ATOM 1481 C CA . VAL A 1 183 ? 16.692 5.032 -20.346 1.00 90.88 183 VAL A CA 1
ATOM 1482 C C . VAL A 1 183 ? 15.841 4.554 -19.182 1.00 90.88 183 VAL A C 1
ATOM 1484 O O . VAL A 1 183 ? 15.497 3.375 -19.132 1.00 90.88 183 VAL A O 1
ATOM 1487 N N . VAL A 1 184 ? 15.535 5.447 -18.239 1.00 90.12 184 VAL A N 1
ATOM 1488 C CA . VAL A 1 184 ? 14.882 5.112 -16.967 1.00 90.12 184 VAL A CA 1
ATOM 1489 C C . VAL A 1 184 ? 13.485 5.714 -16.902 1.00 90.12 184 VAL A C 1
ATOM 1491 O O . VAL A 1 1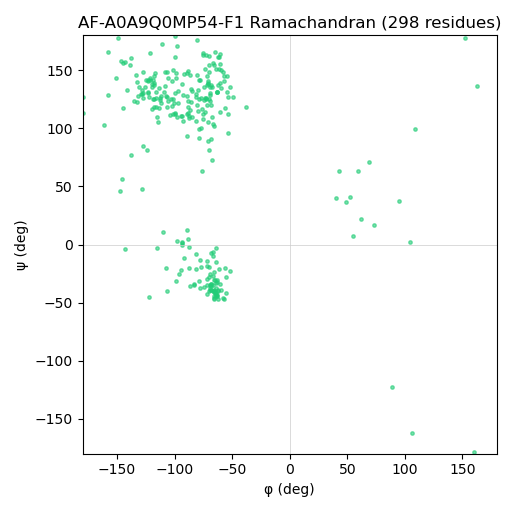84 ? 13.299 6.894 -17.189 1.00 90.12 184 VAL A O 1
ATOM 1494 N N . ILE A 1 185 ? 12.517 4.918 -16.455 1.00 90.81 185 ILE A N 1
ATOM 1495 C CA . ILE A 1 185 ? 11.178 5.369 -16.079 1.00 90.81 185 ILE A CA 1
ATOM 1496 C C . ILE A 1 185 ? 10.845 4.877 -14.673 1.00 90.81 185 ILE A C 1
ATOM 1498 O O . ILE A 1 185 ? 11.267 3.794 -14.269 1.00 90.81 185 ILE A O 1
ATOM 1502 N N . ASN A 1 186 ? 10.046 5.649 -13.941 1.00 90.62 186 ASN A N 1
ATOM 1503 C CA . ASN A 1 186 ? 9.506 5.223 -12.655 1.00 90.62 186 ASN A CA 1
ATOM 1504 C C . ASN A 1 186 ? 8.018 4.926 -12.812 1.00 90.62 186 ASN A C 1
ATOM 1506 O O . ASN A 1 186 ? 7.267 5.754 -13.327 1.00 90.62 186 ASN A O 1
ATOM 1510 N N . GLN A 1 187 ? 7.590 3.747 -12.374 1.00 88.56 187 GLN A N 1
ATOM 1511 C CA . GLN A 1 187 ? 6.197 3.331 -12.477 1.00 88.56 187 GLN A CA 1
ATOM 1512 C C . GLN A 1 187 ? 5.769 2.566 -11.228 1.00 88.56 187 GLN A C 1
ATOM 1514 O O . GLN A 1 187 ? 6.451 1.636 -10.794 1.00 88.56 187 GLN A O 1
ATOM 1519 N N . ARG A 1 188 ? 4.604 2.926 -10.674 1.00 90.62 188 ARG A N 1
ATOM 1520 C CA . ARG A 1 188 ? 3.965 2.161 -9.599 1.00 90.62 188 ARG A CA 1
ATOM 1521 C C . ARG A 1 188 ? 3.109 1.042 -10.190 1.00 90.62 188 ARG A C 1
ATOM 1523 O O . ARG A 1 188 ? 2.361 1.258 -11.143 1.00 90.62 188 ARG A O 1
ATOM 1530 N N . THR A 1 189 ? 3.234 -0.163 -9.644 1.00 92.06 189 THR A N 1
ATOM 1531 C CA . THR A 1 189 ? 2.405 -1.318 -10.024 1.00 92.06 189 THR A CA 1
ATOM 1532 C C . THR A 1 189 ? 0.958 -1.145 -9.540 1.00 92.06 189 THR A C 1
ATOM 1534 O O . THR A 1 189 ? 0.664 -0.335 -8.664 1.00 92.06 189 THR A O 1
ATOM 1537 N N . SER A 1 190 ? 0.023 -1.908 -10.107 1.00 91.19 190 SER A N 1
ATOM 1538 C CA . SER A 1 190 ? -1.390 -1.883 -9.694 1.00 91.19 190 SER A CA 1
ATOM 1539 C C . SER A 1 190 ? -1.588 -2.362 -8.251 1.00 91.19 190 SER A C 1
ATOM 1541 O O . SER A 1 190 ? -0.830 -3.211 -7.774 1.00 91.19 190 SER A O 1
ATOM 1543 N N . LYS A 1 191 ? -2.637 -1.858 -7.588 1.00 92.31 191 LYS A N 1
ATOM 1544 C CA . LYS A 1 191 ? -3.081 -2.345 -6.275 1.00 92.31 191 LYS A CA 1
ATOM 1545 C C . LYS A 1 191 ? -3.765 -3.712 -6.359 1.00 92.31 191 LYS A C 1
ATOM 1547 O O . LYS A 1 191 ? -4.196 -4.129 -7.433 1.00 92.31 191 LYS A O 1
ATOM 1552 N N . ILE A 1 192 ? -3.872 -4.375 -5.214 1.00 93.31 192 ILE A N 1
ATOM 1553 C CA . ILE A 1 192 ? -4.728 -5.543 -4.985 1.00 93.31 192 ILE A CA 1
ATOM 1554 C C . ILE A 1 192 ? -5.818 -5.120 -4.002 1.00 93.31 192 ILE A C 1
ATOM 1556 O O . ILE A 1 192 ? -5.504 -4.668 -2.905 1.00 93.31 192 ILE A O 1
ATOM 1560 N N . ASP A 1 193 ? -7.089 -5.280 -4.359 1.00 91.31 193 ASP A N 1
ATOM 1561 C CA . ASP A 1 193 ? -8.190 -4.661 -3.603 1.00 91.31 193 ASP A CA 1
ATOM 1562 C C . ASP A 1 193 ? -8.319 -5.158 -2.151 1.00 91.31 193 ASP A C 1
ATOM 1564 O O . ASP A 1 193 ? -8.696 -4.398 -1.267 1.00 91.31 193 ASP A O 1
ATOM 1568 N N . VAL A 1 194 ? -7.947 -6.412 -1.880 1.00 93.94 194 VAL A N 1
ATOM 1569 C CA . VAL A 1 194 ? -8.030 -7.035 -0.542 1.00 93.94 194 VAL A CA 1
ATOM 1570 C C . VAL A 1 194 ? -6.709 -7.024 0.234 1.00 93.94 194 VAL A C 1
ATOM 1572 O O . VAL A 1 194 ? -6.620 -7.612 1.310 1.00 93.94 194 VAL A O 1
ATOM 1575 N N . ALA A 1 195 ? -5.655 -6.413 -0.316 1.00 94.75 195 ALA A N 1
ATOM 1576 C CA . ALA A 1 195 ? -4.333 -6.412 0.314 1.00 94.75 195 ALA A CA 1
ATOM 1577 C C . ALA A 1 195 ? -4.277 -5.563 1.595 1.00 94.75 195 ALA A C 1
ATOM 1579 O O . ALA A 1 195 ? -3.486 -5.856 2.485 1.00 94.75 195 ALA A O 1
ATOM 1580 N N . ASP A 1 196 ? -5.156 -4.566 1.702 1.00 95.56 196 ASP A N 1
ATOM 1581 C CA . ASP A 1 196 ? -5.235 -3.652 2.848 1.00 95.56 196 ASP A CA 1
ATOM 1582 C C . ASP A 1 196 ? -6.248 -4.111 3.910 1.00 95.56 196 ASP A C 1
ATOM 1584 O O . ASP A 1 196 ? -6.449 -3.444 4.921 1.00 95.56 196 ASP A O 1
ATOM 1588 N N . SER A 1 197 ? -6.929 -5.238 3.694 1.00 93.25 197 SER A N 1
ATOM 1589 C CA . SER A 1 197 ? -7.975 -5.707 4.601 1.00 93.25 197 SER A CA 1
ATOM 1590 C C . SER A 1 197 ? -7.390 -6.257 5.901 1.00 93.25 197 SER A C 1
ATOM 1592 O O . SER A 1 197 ? -6.585 -7.191 5.894 1.00 93.25 197 SER A O 1
ATOM 1594 N N . VAL A 1 198 ? -7.864 -5.725 7.030 1.00 94.56 198 VAL A N 1
ATOM 1595 C CA . VAL A 1 198 ? -7.540 -6.240 8.365 1.00 94.56 198 VAL A CA 1
ATOM 1596 C C . VAL A 1 198 ? -8.207 -7.595 8.564 1.00 94.56 198 VAL A C 1
ATOM 1598 O O . VAL A 1 198 ? -9.429 -7.729 8.461 1.00 94.56 198 VAL A O 1
ATOM 1601 N N . ARG A 1 199 ? -7.396 -8.606 8.877 1.00 88.25 199 ARG A N 1
ATOM 1602 C CA . ARG A 1 199 ? -7.863 -9.954 9.209 1.00 88.25 199 ARG A CA 1
ATOM 1603 C C . ARG A 1 199 ? -7.895 -10.107 10.728 1.00 88.25 199 ARG A C 1
ATOM 1605 O O . ARG A 1 199 ? -7.017 -9.600 11.415 1.00 88.25 199 ARG A O 1
ATOM 1612 N N . MET A 1 200 ? -8.890 -10.833 11.239 1.00 87.56 200 MET A N 1
ATOM 1613 C CA . MET A 1 200 ? -8.981 -11.230 12.654 1.00 87.56 200 MET A CA 1
ATOM 1614 C C . MET A 1 200 ? -9.017 -10.052 13.648 1.00 87.56 200 MET A C 1
ATOM 1616 O O . MET A 1 200 ? -8.155 -9.912 14.515 1.00 87.56 200 MET A O 1
ATOM 1620 N N . LEU A 1 201 ? -10.059 -9.222 13.558 1.00 93.81 201 LEU A N 1
ATOM 1621 C CA . LEU A 1 201 ? -10.356 -8.234 14.595 1.00 93.81 201 LEU A CA 1
ATOM 1622 C C . LEU A 1 201 ? -10.818 -8.936 15.880 1.00 93.81 201 LEU A C 1
ATOM 1624 O O . LEU A 1 201 ? -11.840 -9.621 15.887 1.00 93.81 201 LEU A O 1
ATOM 1628 N N . ASN A 1 202 ? -10.088 -8.728 16.971 1.00 93.06 202 ASN A N 1
ATOM 1629 C CA . ASN A 1 202 ? -10.382 -9.299 18.279 1.00 93.06 202 ASN A CA 1
ATOM 1630 C C . ASN A 1 202 ? -10.576 -8.203 19.335 1.00 93.06 202 ASN A C 1
ATOM 1632 O O . ASN A 1 202 ? -10.217 -7.039 19.136 1.00 93.06 202 ASN A O 1
ATOM 1636 N N . TYR A 1 203 ? -11.153 -8.576 20.479 1.00 92.31 203 TYR A N 1
ATOM 1637 C CA . TYR A 1 203 ? -11.347 -7.660 21.598 1.00 92.31 203 TYR A CA 1
ATOM 1638 C C . TYR A 1 203 ? -11.158 -8.344 22.953 1.00 92.31 203 TYR A C 1
ATOM 1640 O O . TYR A 1 203 ? -11.345 -9.551 23.101 1.00 92.31 203 TYR A O 1
ATOM 1648 N N . ARG A 1 204 ? -10.842 -7.543 23.973 1.00 90.69 204 ARG A N 1
ATOM 1649 C CA . ARG A 1 204 ? -10.886 -7.932 25.386 1.00 90.69 204 ARG A CA 1
ATOM 1650 C C . ARG A 1 204 ? -11.463 -6.813 26.246 1.00 90.69 204 ARG A C 1
ATOM 1652 O O . ARG A 1 204 ? -11.402 -5.637 25.889 1.00 90.69 204 ARG A O 1
ATOM 1659 N N . ASN A 1 205 ? -12.032 -7.193 27.382 1.00 87.81 205 ASN A N 1
ATOM 1660 C CA . ASN A 1 205 ? -12.495 -6.252 28.396 1.00 87.81 205 ASN A CA 1
ATOM 1661 C C . ASN A 1 205 ? -11.308 -5.875 29.296 1.00 87.81 205 ASN A C 1
ATOM 1663 O O . ASN A 1 205 ? -10.593 -6.760 29.765 1.00 87.81 205 ASN A O 1
ATOM 1667 N N . VAL A 1 206 ? -11.114 -4.585 29.551 1.00 86.25 206 VAL A N 1
ATOM 1668 C CA . VAL A 1 206 ? -10.077 -4.066 30.451 1.00 86.25 206 VAL A CA 1
ATOM 1669 C C . VAL A 1 206 ? -10.759 -3.223 31.521 1.00 86.25 206 VAL A C 1
ATOM 1671 O O . VAL A 1 206 ? -11.600 -2.384 31.203 1.00 86.25 206 VAL A O 1
ATOM 1674 N N . LYS A 1 207 ? -10.425 -3.459 32.791 1.00 78.69 207 LYS A N 1
ATOM 1675 C CA . LYS A 1 207 ? -10.923 -2.632 33.894 1.00 78.69 207 LYS A CA 1
ATOM 1676 C C . LYS A 1 207 ? -10.104 -1.351 33.968 1.00 78.69 207 LYS A C 1
ATOM 1678 O O . LYS A 1 207 ? -8.877 -1.402 33.907 1.00 78.69 207 LYS A O 1
ATOM 1683 N N . ASP A 1 208 ? -10.783 -0.217 34.079 1.00 70.31 208 ASP A N 1
ATOM 1684 C CA . ASP A 1 208 ? -10.129 1.046 34.413 1.00 70.31 208 ASP A CA 1
ATOM 1685 C C . ASP A 1 208 ? -9.587 0.990 35.849 1.00 70.31 208 ASP A C 1
ATOM 1687 O O . ASP A 1 208 ? -10.094 0.209 36.656 1.00 70.31 208 ASP A O 1
ATOM 1691 N N . GLY A 1 209 ? -8.579 1.803 36.181 1.00 65.50 209 GLY A N 1
ATOM 1692 C CA . GLY A 1 209 ? -7.861 1.747 37.470 1.00 65.50 209 GLY A CA 1
ATOM 1693 C C . GLY A 1 209 ? -8.746 1.779 38.728 1.00 65.50 209 GLY A C 1
ATOM 1694 O O . GLY A 1 209 ? -8.356 1.241 39.760 1.00 65.50 209 GLY A O 1
ATOM 1695 N N . ASP A 1 210 ? -9.968 2.308 38.621 1.00 64.00 210 ASP A N 1
ATOM 1696 C CA . ASP A 1 210 ? -10.961 2.351 39.701 1.00 64.00 210 ASP A CA 1
ATOM 1697 C C . ASP A 1 210 ? -11.873 1.107 39.787 1.00 64.00 210 ASP A C 1
ATOM 1699 O O . ASP A 1 210 ? -12.812 1.090 40.581 1.00 64.00 210 ASP A O 1
ATOM 1703 N N . ASN A 1 211 ? -11.656 0.068 38.967 1.00 62.00 211 ASN A N 1
ATOM 1704 C CA . ASN A 1 211 ? -12.473 -1.156 38.860 1.00 62.00 211 ASN A CA 1
ATOM 1705 C C . ASN A 1 211 ? -13.977 -0.941 38.571 1.00 62.00 211 ASN A C 1
ATOM 1707 O O . ASN A 1 211 ? -14.739 -1.907 38.587 1.00 62.00 211 ASN A O 1
ATOM 1711 N N . LYS A 1 212 ? -14.407 0.296 38.286 1.00 64.06 212 LYS A N 1
ATOM 1712 C CA . LYS A 1 212 ? -15.815 0.686 38.090 1.00 64.06 212 LYS A CA 1
ATOM 1713 C C . LYS A 1 212 ? -16.272 0.690 36.634 1.00 64.06 212 LYS A C 1
ATOM 1715 O O . LYS A 1 212 ? -17.469 0.613 36.384 1.00 64.06 212 LYS A O 1
ATOM 1720 N N . THR A 1 213 ? -15.356 0.800 35.673 1.00 66.31 213 THR A N 1
ATOM 1721 C CA . THR A 1 213 ? -15.695 0.909 34.248 1.00 66.31 213 THR A CA 1
ATOM 1722 C C . THR A 1 213 ? -14.946 -0.137 33.428 1.00 66.31 213 THR A C 1
ATOM 1724 O O . THR A 1 213 ? -13.720 -0.256 33.481 1.00 66.31 213 THR A O 1
ATOM 1727 N N . THR A 1 214 ? -15.705 -0.918 32.659 1.00 73.69 214 THR A N 1
ATOM 1728 C CA . THR A 1 214 ? -15.163 -1.875 31.690 1.00 73.69 214 THR A CA 1
ATOM 1729 C C . THR A 1 214 ? -14.948 -1.157 30.361 1.00 73.69 214 THR A C 1
ATOM 1731 O O . THR A 1 214 ? -15.910 -0.817 29.673 1.00 73.69 214 THR A O 1
ATOM 1734 N N . LYS A 1 215 ? -13.684 -0.933 29.991 1.00 82.69 215 LYS A N 1
ATOM 1735 C CA . LYS A 1 215 ? -13.283 -0.422 28.674 1.00 82.69 215 LYS A CA 1
ATOM 1736 C C . LYS A 1 215 ? -13.067 -1.583 27.707 1.00 82.69 215 LYS A C 1
ATOM 1738 O O . LYS A 1 215 ? -12.638 -2.672 28.095 1.00 82.69 215 LYS A O 1
ATOM 1743 N N . PHE A 1 216 ? -13.348 -1.349 26.430 1.00 87.44 216 PHE A N 1
ATOM 1744 C CA . PHE A 1 216 ? -13.129 -2.337 25.377 1.00 87.44 216 PHE A CA 1
ATOM 1745 C C . PHE A 1 216 ? -11.807 -2.058 24.689 1.00 87.44 216 PHE A C 1
ATOM 1747 O O . PHE A 1 216 ? -11.616 -0.981 24.134 1.00 87.44 216 PHE A O 1
ATOM 1754 N N . GLN A 1 217 ? -10.909 -3.032 24.708 1.00 92.44 217 GLN A N 1
ATOM 1755 C CA . GLN A 1 217 ? -9.655 -2.952 23.983 1.00 92.44 217 GLN A CA 1
ATOM 1756 C C . GLN A 1 217 ? -9.720 -3.866 22.769 1.00 92.44 217 GLN A C 1
ATOM 1758 O O . GLN A 1 217 ? -9.901 -5.075 22.903 1.00 92.44 217 GLN A O 1
ATOM 1763 N N . LEU A 1 218 ? -9.597 -3.266 21.594 1.00 94.94 218 LEU A N 1
ATOM 1764 C CA . LEU A 1 218 ? -9.501 -3.940 20.311 1.00 94.94 218 LEU A CA 1
ATOM 1765 C C . LEU A 1 218 ? -8.044 -4.262 20.005 1.00 94.94 218 LEU A C 1
ATOM 1767 O O . LEU A 1 218 ? -7.146 -3.515 20.394 1.00 94.94 218 LEU A O 1
ATOM 1771 N N . PHE A 1 219 ? -7.817 -5.350 19.286 1.00 95.62 219 PHE A N 1
ATOM 1772 C CA . PHE A 1 219 ? -6.505 -5.698 18.762 1.00 95.62 219 PHE A CA 1
ATOM 1773 C C . PHE A 1 219 ? -6.656 -6.498 17.472 1.00 95.62 219 PHE A C 1
ATOM 1775 O O . PHE A 1 219 ? -7.594 -7.284 17.317 1.00 95.62 219 PHE A O 1
ATOM 1782 N N . TRP A 1 220 ? -5.751 -6.261 16.533 1.00 95.81 220 TRP A N 1
ATOM 1783 C CA . TRP A 1 220 ? -5.708 -6.934 15.239 1.00 95.81 220 TRP A CA 1
ATOM 1784 C C . TRP A 1 220 ? -4.258 -7.044 14.764 1.00 95.81 220 TRP A C 1
ATOM 1786 O O . TRP A 1 220 ? -3.338 -6.591 15.442 1.00 95.81 220 TRP A O 1
ATOM 1796 N N . GLU A 1 221 ? -4.037 -7.681 13.621 1.00 95.19 221 GLU A N 1
ATOM 1797 C CA . GLU A 1 221 ? -2.729 -7.695 12.967 1.00 95.19 221 GLU A CA 1
ATOM 1798 C C . GLU A 1 221 ? -2.730 -6.717 11.792 1.00 95.19 221 GLU A C 1
ATOM 1800 O O . GLU A 1 221 ? -3.722 -6.587 11.067 1.00 95.19 221 GLU A O 1
ATOM 1805 N N . GLU A 1 222 ? -1.614 -6.012 11.610 1.00 95.19 222 GLU A N 1
ATOM 1806 C CA . GLU A 1 222 ? -1.397 -5.195 10.416 1.00 95.19 222 GLU A CA 1
ATOM 1807 C C . GLU A 1 222 ? -1.384 -6.101 9.170 1.00 95.19 222 GLU A C 1
ATOM 1809 O O . GLU A 1 222 ? -0.778 -7.178 9.217 1.00 95.19 222 GLU A O 1
ATOM 1814 N N . PRO A 1 223 ? -2.037 -5.715 8.053 1.00 95.44 223 PRO A N 1
ATOM 1815 C CA . PRO A 1 223 ? -1.982 -6.502 6.827 1.00 95.44 223 PRO A CA 1
ATOM 1816 C C . PRO A 1 223 ? -0.535 -6.785 6.407 1.00 95.44 223 PRO A C 1
ATOM 1818 O O . PRO A 1 223 ? 0.270 -5.873 6.263 1.00 95.44 223 PRO A O 1
ATOM 1821 N N . THR A 1 224 ? -0.199 -8.057 6.176 1.00 92.50 224 THR A N 1
ATOM 1822 C CA . THR A 1 224 ? 1.191 -8.495 5.936 1.00 92.50 224 THR A CA 1
ATOM 1823 C C . THR A 1 224 ? 1.824 -7.913 4.674 1.00 92.50 224 THR A C 1
ATOM 1825 O O . THR A 1 224 ? 3.034 -7.731 4.620 1.00 92.50 224 THR A O 1
ATOM 1828 N N . ASN A 1 225 ? 1.022 -7.664 3.637 1.00 92.38 225 ASN A N 1
ATOM 1829 C CA . ASN A 1 225 ? 1.473 -7.102 2.365 1.00 92.38 225 ASN A CA 1
ATOM 1830 C C . ASN A 1 225 ? 0.454 -6.049 1.916 1.00 92.38 225 ASN A C 1
ATOM 1832 O O . ASN A 1 225 ? -0.380 -6.359 1.067 1.00 92.38 225 ASN A O 1
ATOM 1836 N N . PRO A 1 226 ? 0.466 -4.841 2.502 1.00 95.88 226 PRO A N 1
ATOM 1837 C CA . PRO A 1 226 ? -0.461 -3.788 2.124 1.00 95.88 226 PRO A CA 1
ATOM 1838 C C . PRO A 1 226 ? -0.048 -3.160 0.790 1.00 95.88 226 PRO A C 1
ATOM 1840 O O . PRO A 1 226 ? 1.077 -3.333 0.304 1.00 95.88 226 PRO A O 1
ATOM 1843 N N . ASN A 1 227 ? -0.971 -2.439 0.160 1.00 95.19 227 ASN A N 1
ATOM 1844 C CA . ASN A 1 227 ? -0.724 -1.653 -1.037 1.00 95.19 227 ASN A CA 1
ATOM 1845 C C . ASN A 1 227 ? 0.154 -0.436 -0.696 1.00 95.19 227 ASN A C 1
ATOM 1847 O O . ASN A 1 227 ? -0.325 0.683 -0.517 1.00 95.19 227 ASN A O 1
ATOM 1851 N N . GLY A 1 228 ? 1.465 -0.666 -0.621 1.00 93.94 228 GLY A N 1
ATOM 1852 C CA . GLY A 1 228 ? 2.433 0.313 -0.135 1.00 93.94 228 GLY A CA 1
ATOM 1853 C C . GLY A 1 228 ? 2.602 0.196 1.378 1.00 93.94 228 GLY A C 1
ATOM 1854 O O . GLY A 1 228 ? 2.950 -0.876 1.870 1.00 93.94 228 GLY A O 1
ATOM 1855 N N . LEU A 1 229 ? 2.366 1.291 2.101 1.00 94.75 229 LEU A N 1
ATOM 1856 C CA . LEU A 1 229 ? 2.428 1.366 3.563 1.00 94.75 229 LEU A CA 1
ATOM 1857 C C . LEU A 1 229 ? 1.048 1.710 4.132 1.00 94.75 229 LEU A C 1
ATOM 1859 O O . LEU A 1 229 ? 0.288 2.439 3.491 1.00 94.75 229 LEU A O 1
ATOM 1863 N N . ILE A 1 230 ? 0.735 1.197 5.324 1.00 96.44 230 ILE A N 1
ATOM 1864 C CA . ILE A 1 230 ? -0.450 1.615 6.079 1.00 96.44 230 ILE A CA 1
ATOM 1865 C C . ILE A 1 230 ? -0.202 3.002 6.675 1.00 96.44 230 ILE A C 1
ATOM 1867 O O . ILE A 1 230 ? 0.862 3.273 7.225 1.00 96.44 230 ILE A O 1
ATOM 1871 N N . LEU A 1 231 ? -1.193 3.881 6.559 1.00 96.25 231 LEU A N 1
ATOM 1872 C CA . LEU A 1 231 ? -1.140 5.265 7.028 1.00 96.25 231 LEU A CA 1
ATOM 1873 C C . LEU A 1 231 ? -1.982 5.465 8.290 1.00 96.25 231 LEU A C 1
ATOM 1875 O O . LEU A 1 231 ? -1.576 6.166 9.222 1.00 96.25 231 LEU A O 1
ATOM 1879 N N . SER A 1 232 ? -3.154 4.835 8.335 1.00 96.81 232 SER A N 1
ATOM 1880 C CA . SER A 1 232 ? -4.088 4.920 9.454 1.00 96.81 232 SER A CA 1
ATOM 1881 C C . SER A 1 232 ? -5.040 3.725 9.499 1.00 96.81 232 SER A C 1
ATOM 1883 O O . SER A 1 232 ? -5.183 2.960 8.543 1.00 96.81 232 SER A O 1
ATOM 1885 N N . TYR A 1 233 ? -5.698 3.585 10.645 1.00 97.62 233 TYR A N 1
ATOM 1886 C CA . TYR A 1 233 ? -6.799 2.672 10.883 1.00 97.62 233 TYR A CA 1
ATOM 1887 C C . TYR A 1 233 ? -8.014 3.457 11.360 1.00 97.62 233 TYR A C 1
ATOM 1889 O O . TYR A 1 233 ? -7.904 4.362 12.184 1.00 97.62 233 TYR A O 1
ATOM 1897 N N . ALA A 1 234 ? -9.181 3.053 10.893 1.00 97.00 234 ALA A N 1
ATOM 1898 C CA . ALA A 1 234 ? -10.471 3.583 11.277 1.00 97.00 234 ALA A CA 1
ATOM 1899 C C . ALA A 1 234 ? -11.299 2.472 11.923 1.00 97.00 234 ALA A C 1
ATOM 1901 O O . ALA A 1 234 ? -11.624 1.471 11.281 1.00 97.00 234 ALA A O 1
ATOM 1902 N N . VAL A 1 235 ? -11.664 2.642 13.192 1.00 96.81 235 VAL A N 1
ATOM 1903 C CA . VAL A 1 235 ? -12.641 1.769 13.848 1.00 96.81 235 VAL A CA 1
ATOM 1904 C C . VAL A 1 235 ? -14.035 2.314 13.556 1.00 96.81 235 VAL A C 1
ATOM 1906 O O . VAL A 1 235 ? -14.387 3.413 13.981 1.00 96.81 235 VAL A O 1
ATOM 1909 N N . LEU A 1 236 ? -14.834 1.529 12.840 1.00 95.56 236 LEU A N 1
ATOM 1910 C CA . LEU A 1 236 ? -16.210 1.847 12.485 1.00 95.56 236 LEU A CA 1
ATOM 1911 C C . LEU A 1 236 ? -17.147 1.267 13.549 1.00 95.56 236 LEU A C 1
ATOM 1913 O O . LEU A 1 236 ? -17.371 0.053 13.606 1.00 95.56 236 LEU A O 1
ATOM 1917 N N . LEU A 1 237 ? -17.702 2.140 14.389 1.00 92.94 237 LEU A N 1
ATOM 1918 C CA . LEU A 1 237 ? -18.685 1.797 15.413 1.00 92.94 237 LEU A CA 1
ATOM 1919 C C . LEU A 1 237 ? -20.089 2.129 14.924 1.00 92.94 237 LEU A C 1
ATOM 1921 O O . LEU A 1 237 ? -20.469 3.294 14.830 1.00 92.94 237 LEU A O 1
ATOM 1925 N N . LYS A 1 238 ? -20.907 1.105 14.690 1.00 92.69 238 LYS A N 1
ATOM 1926 C CA . LYS A 1 238 ? -22.317 1.278 14.340 1.00 92.69 238 LYS A CA 1
ATOM 1927 C C . LYS A 1 238 ? -23.209 0.779 15.466 1.00 92.69 238 LYS A C 1
ATOM 1929 O O . LYS A 1 238 ? -23.165 -0.396 15.818 1.00 92.69 238 LYS A O 1
ATOM 1934 N N . ARG A 1 239 ? -24.062 1.652 15.994 1.00 91.88 239 ARG A N 1
ATOM 1935 C CA . ARG A 1 239 ? -25.139 1.257 16.908 1.00 91.88 239 ARG A CA 1
ATOM 1936 C C . ARG A 1 239 ? -26.240 0.556 16.099 1.00 91.88 239 ARG A C 1
ATOM 1938 O O . ARG A 1 239 ? -26.676 1.101 15.089 1.00 91.88 239 ARG A O 1
ATOM 1945 N N . ILE A 1 240 ? -26.633 -0.658 16.483 1.00 91.50 240 ILE A N 1
ATOM 1946 C CA . ILE A 1 240 ? -27.555 -1.510 15.699 1.00 91.50 240 ILE A CA 1
ATOM 1947 C C . ILE A 1 240 ? -28.893 -1.793 16.389 1.00 91.50 240 ILE A C 1
ATOM 1949 O O . ILE A 1 240 ? -29.756 -2.443 15.811 1.00 91.50 240 ILE A O 1
ATOM 1953 N N . ASP A 1 241 ? -29.072 -1.321 17.617 1.00 87.38 241 ASP A N 1
ATOM 1954 C CA . ASP A 1 241 ? -30.360 -1.295 18.322 1.00 87.38 241 ASP A CA 1
ATOM 1955 C C . ASP A 1 241 ? -31.276 -0.144 17.850 1.00 87.38 241 ASP A C 1
ATOM 1957 O O . ASP A 1 241 ? -32.474 -0.167 18.121 1.00 87.38 241 ASP A O 1
ATOM 1961 N N . TRP A 1 242 ? -30.739 0.831 17.108 1.00 85.06 242 TRP A N 1
ATOM 1962 C CA . TRP A 1 242 ? -31.477 1.934 16.491 1.00 85.06 242 TRP A CA 1
ATOM 1963 C C . TRP A 1 242 ? -31.363 1.911 14.964 1.00 85.06 242 TRP A C 1
ATOM 1965 O O . TRP A 1 242 ? -30.292 1.685 14.395 1.00 85.06 242 TRP A O 1
ATOM 1975 N N . ALA A 1 243 ? -32.479 2.186 14.287 1.00 80.75 243 ALA A N 1
ATOM 1976 C CA . ALA A 1 243 ? -32.517 2.276 12.832 1.00 80.75 243 ALA A CA 1
ATOM 1977 C C . ALA A 1 243 ? -31.811 3.551 12.332 1.00 80.75 243 ALA A C 1
ATOM 1979 O O . ALA A 1 243 ? -31.899 4.609 12.950 1.00 80.75 243 ALA A O 1
ATOM 1980 N N . ASN A 1 244 ? -31.143 3.452 11.179 1.00 81.25 244 ASN A N 1
ATOM 1981 C CA . ASN A 1 244 ? -30.532 4.573 10.447 1.00 81.25 244 ASN A CA 1
ATOM 1982 C C . ASN A 1 244 ? -29.418 5.353 11.176 1.00 81.25 244 ASN A C 1
ATOM 1984 O O . ASN A 1 244 ? -29.101 6.479 10.792 1.00 81.25 244 ASN A O 1
ATOM 1988 N N . VAL A 1 245 ? -28.768 4.759 12.181 1.00 84.81 245 VAL A N 1
ATOM 1989 C CA . VAL A 1 245 ? -27.594 5.369 12.823 1.00 84.81 245 VAL A CA 1
ATOM 1990 C C . VAL A 1 245 ? -26.380 5.287 11.893 1.00 84.81 245 VAL A C 1
ATOM 1992 O O . VAL A 1 245 ? -26.006 4.204 11.426 1.00 84.81 245 VAL A O 1
ATOM 1995 N N . ARG A 1 246 ? -25.756 6.441 11.626 1.00 87.00 246 ARG A N 1
ATOM 1996 C CA . ARG A 1 246 ? -24.483 6.512 10.897 1.00 87.00 246 ARG A CA 1
ATOM 1997 C C . ARG A 1 246 ? -23.361 5.922 11.761 1.00 87.00 246 ARG A C 1
ATOM 1999 O O . ARG A 1 246 ? -23.335 6.209 12.957 1.00 87.00 246 ARG A O 1
ATOM 2006 N N . PRO A 1 247 ? -22.446 5.118 11.192 1.00 88.75 247 PRO A N 1
ATOM 2007 C CA . PRO A 1 247 ? -21.277 4.657 11.927 1.00 88.75 247 PRO A CA 1
ATOM 2008 C C . PRO A 1 247 ? -20.424 5.840 12.391 1.00 88.75 247 PRO A C 1
ATOM 2010 O O . PRO A 1 247 ? -20.159 6.754 11.612 1.00 88.75 247 PR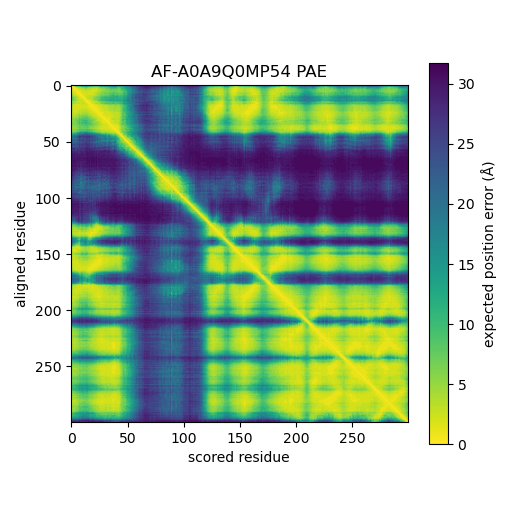O A O 1
ATOM 2013 N N . THR A 1 248 ? -19.985 5.802 13.643 1.00 92.50 248 THR A N 1
ATOM 2014 C CA . THR A 1 248 ? -18.942 6.689 14.155 1.00 92.50 248 THR A CA 1
ATOM 2015 C C . THR A 1 248 ? -17.589 6.115 13.756 1.00 92.50 248 THR A C 1
ATOM 2017 O O . THR A 1 248 ? -17.329 4.935 13.993 1.00 92.50 248 THR A O 1
ATOM 2020 N N . GLU A 1 249 ? -16.730 6.940 13.167 1.00 94.62 249 GLU A N 1
ATOM 2021 C CA . GLU A 1 249 ? -15.379 6.562 12.758 1.00 94.62 249 GLU A CA 1
ATOM 2022 C C . GLU A 1 249 ? -14.366 7.107 13.769 1.00 94.62 249 GLU A C 1
ATOM 2024 O O . GLU A 1 249 ? -14.286 8.313 13.995 1.00 94.62 249 GLU A O 1
ATOM 2029 N N . LEU A 1 250 ? -13.618 6.210 14.413 1.00 95.81 250 LEU A N 1
ATOM 2030 C CA . LEU A 1 250 ? -12.503 6.565 15.290 1.00 95.81 250 LEU A CA 1
ATOM 2031 C C . LEU A 1 250 ? -11.198 6.298 14.546 1.00 95.81 250 LEU A C 1
ATOM 2033 O O . LEU A 1 250 ? -10.874 5.138 14.285 1.00 95.81 250 LEU A O 1
ATOM 2037 N N . CYS A 1 251 ? -10.470 7.357 14.197 1.00 96.94 251 CYS A N 1
ATOM 2038 C CA . CYS A 1 251 ? -9.229 7.247 13.437 1.00 96.94 251 CYS A CA 1
ATOM 2039 C C . CYS A 1 251 ? -7.995 7.190 14.344 1.00 96.94 251 CYS A C 1
ATOM 2041 O O . CYS A 1 251 ? -7.874 7.948 15.306 1.00 96.94 251 CYS A O 1
ATOM 2043 N N . PHE A 1 252 ? -7.057 6.316 13.987 1.00 96.81 252 PHE A N 1
ATOM 2044 C CA . PHE A 1 252 ? -5.761 6.137 14.629 1.00 96.81 252 PHE A CA 1
ATOM 2045 C C . PHE A 1 252 ? -4.672 6.109 13.556 1.00 96.81 252 PHE A C 1
ATOM 2047 O O . PHE A 1 252 ? -4.751 5.327 12.611 1.00 96.81 252 PHE A O 1
ATOM 2054 N N . THR A 1 253 ? -3.634 6.935 13.688 1.00 96.81 253 THR A N 1
ATOM 2055 C CA . THR A 1 253 ? -2.489 6.885 12.765 1.00 96.81 253 THR A CA 1
ATOM 2056 C C . THR A 1 253 ? -1.737 5.562 12.909 1.00 96.81 253 THR A C 1
ATOM 2058 O O . THR A 1 253 ? -1.754 4.945 13.980 1.00 96.81 253 THR A O 1
ATOM 2061 N N . GLN A 1 254 ? -1.034 5.132 11.858 1.00 95.69 254 GLN A N 1
ATOM 2062 C CA . GLN A 1 254 ? -0.198 3.928 11.912 1.00 95.69 254 GLN A CA 1
ATOM 2063 C C . GLN A 1 254 ? 0.822 4.021 13.058 1.00 95.69 254 GLN A C 1
ATOM 2065 O O . GLN A 1 254 ? 0.958 3.082 13.843 1.00 95.69 254 GLN A O 1
ATOM 2070 N N . LYS A 1 255 ? 1.437 5.197 13.240 1.00 95.12 255 LYS A N 1
ATOM 2071 C CA . LYS A 1 255 ? 2.356 5.478 14.348 1.00 95.12 255 LYS A CA 1
ATOM 2072 C C . LYS A 1 255 ? 1.710 5.252 15.717 1.00 95.12 255 LYS A C 1
ATOM 2074 O O . LYS A 1 255 ? 2.310 4.592 16.560 1.00 95.12 255 LYS A O 1
ATOM 2079 N N . HIS A 1 256 ? 0.494 5.764 15.933 1.00 95.88 256 HIS A N 1
ATOM 2080 C CA . HIS A 1 256 ? -0.238 5.574 17.190 1.00 95.88 256 HIS A CA 1
ATOM 2081 C C . HIS A 1 256 ? -0.586 4.097 17.433 1.00 95.88 256 HIS A C 1
ATOM 2083 O O . HIS A 1 256 ? -0.466 3.587 18.550 1.00 95.88 256 HIS A O 1
ATOM 2089 N N . TYR A 1 257 ? -1.012 3.392 16.384 1.00 96.19 257 TYR A N 1
ATOM 2090 C CA . TYR A 1 257 ? -1.319 1.966 16.448 1.00 96.19 257 TYR A CA 1
ATOM 2091 C C . TYR A 1 257 ? -0.084 1.131 16.819 1.00 96.19 257 TYR A C 1
ATOM 2093 O O . TYR A 1 257 ? -0.131 0.315 17.744 1.00 96.19 257 TYR A O 1
ATOM 2101 N N . SER A 1 258 ? 1.047 1.401 16.161 1.00 94.94 258 SER A N 1
ATOM 2102 C CA . SER A 1 258 ? 2.324 0.742 16.433 1.00 94.94 258 SER A CA 1
ATOM 2103 C C . SER A 1 258 ? 2.836 1.042 17.842 1.00 94.94 258 SER A C 1
ATOM 2105 O O . SER A 1 258 ? 3.261 0.118 18.533 1.00 94.94 258 SER A O 1
ATOM 2107 N N . SER A 1 259 ? 2.763 2.295 18.310 1.00 96.19 259 SER A N 1
ATOM 2108 C CA . SER A 1 259 ? 3.186 2.657 19.672 1.00 96.19 259 SER A CA 1
ATOM 2109 C C . SER A 1 259 ? 2.312 2.025 20.755 1.00 96.19 259 SER A C 1
ATOM 2111 O O . SER A 1 259 ? 2.767 1.829 21.878 1.00 96.19 259 SER A O 1
ATOM 2113 N N . SER A 1 260 ? 1.071 1.673 20.414 1.00 95.69 260 SER A N 1
ATOM 2114 C CA . SER A 1 260 ? 0.136 0.979 21.304 1.00 95.69 260 SER A CA 1
ATOM 2115 C C . SER A 1 260 ? 0.254 -0.548 21.211 1.00 95.69 260 SER A C 1
ATOM 2117 O O . SER A 1 260 ? -0.617 -1.268 21.698 1.00 95.69 260 SER A O 1
ATOM 2119 N N . ASN A 1 261 ? 1.312 -1.060 20.570 1.00 95.44 261 ASN A N 1
ATOM 2120 C CA . ASN A 1 261 ? 1.569 -2.486 20.372 1.00 95.44 261 ASN A CA 1
ATOM 2121 C C . ASN A 1 261 ? 0.370 -3.227 19.744 1.00 95.44 261 ASN A C 1
ATOM 2123 O O . ASN A 1 261 ? -0.004 -4.319 20.181 1.00 95.44 261 ASN A O 1
ATOM 2127 N N . GLY A 1 262 ? -0.277 -2.582 18.766 1.00 94.88 262 GLY A N 1
ATOM 2128 C CA . GLY A 1 262 ? -1.428 -3.117 18.039 1.00 94.88 262 GLY A CA 1
ATOM 2129 C C . GLY A 1 262 ? -2.740 -3.152 18.830 1.00 94.88 262 GLY A C 1
ATOM 2130 O O . GLY A 1 262 ? -3.665 -3.875 18.463 1.00 94.88 262 GLY A O 1
ATOM 2131 N N . GLN A 1 263 ? -2.828 -2.414 19.941 1.00 95.25 263 GLN A N 1
ATOM 2132 C CA . GLN A 1 263 ? -3.982 -2.438 20.839 1.00 95.25 263 GLN A CA 1
ATOM 2133 C C . GLN A 1 263 ? -4.629 -1.059 20.930 1.00 95.25 263 GLN A C 1
ATOM 2135 O O . GLN A 1 263 ? -3.985 -0.085 21.305 1.00 95.25 263 GLN A O 1
ATOM 2140 N N . ILE A 1 264 ? -5.927 -0.982 20.650 1.00 95.50 264 ILE A N 1
ATOM 2141 C CA . ILE A 1 264 ? -6.693 0.263 20.660 1.00 95.50 264 ILE A CA 1
ATOM 2142 C C . ILE A 1 264 ? -7.813 0.170 21.685 1.00 95.50 264 ILE A C 1
ATOM 2144 O O . ILE A 1 264 ? -8.729 -0.640 21.561 1.00 95.50 264 ILE A O 1
ATOM 2148 N N . THR A 1 265 ? -7.759 1.023 22.701 1.00 92.50 265 THR A N 1
ATOM 2149 C CA . THR A 1 265 ? -8.823 1.123 23.702 1.00 92.50 265 THR A CA 1
ATOM 2150 C C . THR A 1 265 ? -9.900 2.079 23.212 1.00 92.50 265 THR A C 1
ATOM 2152 O O . THR A 1 265 ? -9.628 3.244 22.928 1.00 92.50 265 THR A O 1
ATOM 2155 N N . LEU A 1 266 ? -11.132 1.585 23.119 1.00 90.94 266 LEU A N 1
ATOM 2156 C CA . LEU A 1 266 ? -12.283 2.395 22.756 1.00 90.94 266 LEU A CA 1
ATOM 2157 C C . LEU A 1 266 ? -12.639 3.378 23.877 1.00 90.94 266 LEU A C 1
ATOM 2159 O O . LEU A 1 266 ? -12.476 3.054 25.060 1.00 90.94 266 LEU A O 1
ATOM 2163 N N . PRO A 1 267 ? -13.177 4.558 23.522 1.00 87.88 267 PRO A N 1
ATOM 2164 C CA . PRO A 1 267 ? -13.795 5.439 24.500 1.00 87.88 267 PRO A CA 1
ATOM 2165 C C . PRO A 1 267 ? -14.977 4.737 25.180 1.00 87.88 267 PRO A C 1
ATOM 2167 O O . PRO A 1 267 ? -15.494 3.728 24.693 1.00 87.88 267 PRO A O 1
ATOM 2170 N N . GLN A 1 268 ? -15.420 5.288 26.311 1.00 85.69 268 GLN A N 1
ATOM 2171 C CA . GLN A 1 268 ? -16.589 4.775 27.018 1.00 85.69 268 GLN A CA 1
ATOM 2172 C C . GLN A 1 268 ? -17.801 4.758 26.077 1.00 85.69 268 GLN A C 1
ATOM 2174 O O . GLN A 1 268 ? -18.249 5.801 25.600 1.00 85.69 268 GLN A O 1
ATOM 2179 N N . LEU A 1 269 ? -18.324 3.561 25.818 1.00 85.69 269 LEU A N 1
ATOM 2180 C CA . LEU A 1 269 ? -19.524 3.375 25.012 1.00 85.69 269 LEU A CA 1
ATOM 2181 C C . LEU A 1 269 ? -20.758 3.483 25.906 1.00 85.69 269 LEU A C 1
ATOM 2183 O O . LEU A 1 269 ? -20.728 3.079 27.073 1.00 85.69 269 LEU A O 1
ATOM 2187 N N . SER A 1 270 ? -21.838 4.032 25.357 1.00 86.75 270 SER A N 1
ATOM 2188 C CA . SER A 1 270 ? -23.142 4.021 26.011 1.00 86.75 270 SER A CA 1
ATOM 2189 C C . SER A 1 270 ? -23.784 2.635 25.925 1.00 86.75 270 SER A C 1
ATOM 2191 O O . SER A 1 270 ? -23.359 1.774 25.154 1.00 86.75 270 SER A O 1
ATOM 2193 N N . ASN A 1 271 ? -24.813 2.407 26.739 1.00 87.25 271 ASN A N 1
ATOM 2194 C CA . ASN A 1 271 ? -25.537 1.142 26.724 1.00 87.25 271 ASN A CA 1
ATOM 2195 C C . ASN A 1 271 ? -26.225 0.922 25.379 1.00 87.25 271 ASN A C 1
ATOM 2197 O O . ASN A 1 271 ? -26.937 1.798 24.880 1.00 87.25 271 ASN A O 1
ATOM 2201 N N . GLY A 1 272 ? -26.039 -0.270 24.821 1.00 89.00 272 GLY A N 1
ATOM 2202 C CA . GLY A 1 272 ? -26.616 -0.633 23.538 1.00 89.00 272 GLY A CA 1
ATOM 2203 C C . GLY A 1 272 ? -25.921 -1.807 22.866 1.00 89.00 272 GLY A C 1
ATOM 2204 O O . GLY A 1 272 ? -24.977 -2.408 23.386 1.00 89.00 272 GLY A O 1
ATOM 2205 N N . LYS A 1 273 ? -26.413 -2.131 21.669 1.00 91.62 273 LYS A N 1
ATOM 2206 C CA . LYS A 1 273 ? -25.834 -3.157 20.799 1.00 91.62 273 LYS A CA 1
ATOM 2207 C C . LYS A 1 273 ? -25.048 -2.490 19.674 1.00 91.62 273 LYS A C 1
ATOM 2209 O O . LYS A 1 273 ? -25.598 -1.686 18.923 1.00 91.62 273 LYS A O 1
ATOM 2214 N N . TYR A 1 274 ? -23.781 -2.859 19.537 1.00 91.62 274 TYR A N 1
ATOM 2215 C CA . TYR A 1 274 ? -22.851 -2.294 18.565 1.00 91.62 274 TYR A CA 1
ATOM 2216 C C . TYR A 1 274 ? -22.359 -3.355 17.585 1.00 91.62 274 TYR A C 1
ATOM 2218 O O . TYR A 1 274 ? -22.149 -4.509 17.947 1.00 91.62 274 TYR A O 1
ATOM 2226 N N . SER A 1 275 ? -22.156 -2.929 16.346 1.00 93.69 275 SER A N 1
ATOM 2227 C CA . SER A 1 275 ? -21.384 -3.611 15.316 1.00 93.69 275 SER A CA 1
ATOM 2228 C C . SER A 1 275 ? -20.070 -2.857 15.158 1.00 93.69 275 SER A C 1
ATOM 2230 O O . SER A 1 275 ? -20.087 -1.649 14.913 1.00 93.69 275 SER A O 1
ATOM 2232 N N . ILE A 1 276 ? -18.950 -3.556 15.316 1.00 94.62 276 ILE A N 1
ATOM 2233 C CA . ILE A 1 276 ? -17.608 -2.968 15.325 1.00 94.62 276 ILE A CA 1
ATOM 2234 C C . ILE A 1 276 ? -16.789 -3.623 14.218 1.00 94.62 276 ILE A C 1
ATOM 2236 O O . ILE A 1 276 ? -16.698 -4.846 14.164 1.00 94.62 276 ILE A O 1
ATOM 2240 N N . SER A 1 277 ? -16.198 -2.810 13.346 1.00 95.56 277 SER A N 1
ATOM 2241 C CA . SER A 1 277 ? -15.280 -3.252 12.285 1.00 95.56 277 SER A CA 1
ATOM 2242 C C . SER A 1 277 ? -14.093 -2.301 12.191 1.00 95.56 277 SER A C 1
ATOM 2244 O O . SER A 1 277 ? -14.169 -1.170 12.674 1.00 95.56 277 SER A O 1
ATOM 2246 N N . VAL A 1 278 ? -12.995 -2.750 11.589 1.00 96.81 278 VAL A N 1
ATOM 2247 C CA . VAL A 1 278 ? -11.804 -1.925 11.362 1.00 96.81 278 VAL A CA 1
ATOM 2248 C C . VAL A 1 278 ? -11.526 -1.832 9.872 1.00 96.81 278 VAL A C 1
ATOM 2250 O O . VAL A 1 278 ? -11.570 -2.830 9.159 1.00 96.81 278 VAL A O 1
ATOM 2253 N N . LYS A 1 279 ? -11.224 -0.625 9.407 1.00 95.56 279 LYS A N 1
ATOM 2254 C CA . LYS A 1 279 ? -10.803 -0.311 8.044 1.00 95.56 279 LYS A CA 1
ATOM 2255 C C . LYS A 1 279 ? -9.374 0.226 8.106 1.00 95.56 279 LYS A C 1
ATOM 2257 O O . LYS A 1 279 ? -9.103 1.097 8.926 1.00 95.56 279 LYS A O 1
ATOM 2262 N N . ALA A 1 280 ? -8.467 -0.281 7.278 1.00 97.12 280 ALA A N 1
ATOM 2263 C CA . ALA A 1 280 ? -7.134 0.303 7.134 1.00 97.12 280 ALA A CA 1
ATOM 2264 C C . ALA A 1 280 ? -7.081 1.199 5.892 1.00 97.12 280 ALA A C 1
ATOM 2266 O O . ALA A 1 280 ? -7.737 0.910 4.889 1.00 97.12 280 ALA A O 1
ATOM 2267 N N . THR A 1 281 ? -6.277 2.254 5.955 1.00 96.00 281 THR A N 1
ATOM 2268 C CA . THR A 1 281 ? -5.999 3.150 4.829 1.00 96.00 281 THR A CA 1
ATOM 2269 C C . THR A 1 281 ? -4.517 3.041 4.489 1.00 96.00 281 THR A C 1
ATOM 2271 O O . THR A 1 281 ? -3.660 3.328 5.327 1.00 96.00 281 THR A O 1
ATOM 2274 N N . SER A 1 282 ? -4.209 2.596 3.271 1.00 96.31 282 SER A N 1
ATOM 2275 C CA . SER A 1 282 ? -2.845 2.471 2.746 1.00 96.31 282 SER A CA 1
ATOM 2276 C C . SER A 1 282 ? -2.488 3.656 1.844 1.00 96.31 282 SER A C 1
ATOM 2278 O O . SER A 1 282 ? -3.326 4.514 1.570 1.00 96.31 282 SER A O 1
ATOM 2280 N N . LEU A 1 283 ? -1.269 3.694 1.298 1.00 94.00 283 LEU A N 1
ATOM 2281 C CA . LEU A 1 283 ? -0.905 4.636 0.226 1.00 94.00 283 LEU A CA 1
ATOM 2282 C C . LEU A 1 283 ? -1.821 4.531 -1.013 1.00 94.00 283 LEU A C 1
ATOM 2284 O O . LEU A 1 283 ? -1.865 5.467 -1.813 1.00 94.00 283 LEU A O 1
ATOM 2288 N N . ALA A 1 284 ? -2.535 3.414 -1.195 1.00 93.44 284 ALA A N 1
ATOM 2289 C CA . ALA A 1 284 ? -3.501 3.227 -2.280 1.00 93.44 284 ALA A CA 1
ATOM 2290 C C . ALA A 1 284 ? -4.922 3.713 -1.957 1.00 93.44 284 ALA A C 1
ATOM 2292 O O . ALA A 1 284 ? -5.790 3.640 -2.834 1.00 93.44 284 ALA A O 1
ATOM 2293 N N . GLY A 1 285 ? -5.161 4.203 -0.739 1.00 92.81 285 GLY A N 1
ATOM 2294 C CA . GLY A 1 285 ? -6.475 4.606 -0.252 1.00 92.81 285 GLY A CA 1
ATOM 2295 C C . GLY A 1 285 ? -7.068 3.624 0.753 1.00 92.81 285 GLY A C 1
ATOM 2296 O O . GLY A 1 285 ? -6.376 2.796 1.347 1.00 92.81 285 GLY A O 1
ATOM 2297 N N . ASP A 1 286 ? -8.377 3.744 0.944 1.00 92.88 286 ASP A N 1
ATOM 2298 C CA . ASP A 1 286 ? -9.136 2.922 1.879 1.00 92.88 286 ASP A CA 1
ATOM 2299 C C . ASP A 1 286 ? -9.242 1.464 1.409 1.00 92.88 286 ASP A C 1
ATOM 2301 O O . ASP A 1 286 ? -9.634 1.178 0.272 1.00 92.88 286 ASP A O 1
ATOM 2305 N N . GLY A 1 287 ? -8.928 0.541 2.317 1.00 92.69 287 GLY A N 1
ATOM 2306 C CA . GLY A 1 287 ? -9.222 -0.879 2.176 1.00 92.69 287 GLY A CA 1
ATOM 2307 C C . GLY A 1 287 ? -10.672 -1.213 2.535 1.00 92.69 287 GLY A C 1
ATOM 2308 O O . GLY A 1 287 ? -11.442 -0.374 3.009 1.00 92.69 287 GLY A O 1
ATOM 2309 N N . TYR A 1 288 ? -11.055 -2.476 2.350 1.00 93.06 288 TYR A N 1
ATOM 2310 C CA . TYR A 1 288 ? -12.353 -2.951 2.828 1.00 93.06 288 TYR A CA 1
ATOM 2311 C C . TYR A 1 288 ? -12.381 -3.060 4.360 1.00 93.06 288 TYR A C 1
ATOM 2313 O O . TYR A 1 288 ? -11.399 -3.534 4.945 1.00 93.06 288 TYR A O 1
ATOM 2321 N N . PRO A 1 289 ? -13.500 -2.686 5.013 1.00 94.44 289 PRO A N 1
ATOM 2322 C CA . PRO A 1 289 ? -13.711 -2.977 6.424 1.00 94.44 289 PRO A CA 1
ATOM 2323 C C . PRO A 1 289 ? -13.619 -4.478 6.713 1.00 94.44 289 PRO A C 1
ATOM 2325 O O . PRO A 1 289 ? -14.046 -5.300 5.902 1.00 94.44 289 PRO A O 1
ATOM 2328 N N . SER A 1 290 ? -13.093 -4.823 7.885 1.00 94.56 290 SER A N 1
ATOM 2329 C CA . SER A 1 290 ? -13.095 -6.190 8.398 1.00 94.56 290 SER A CA 1
ATOM 2330 C C . SER A 1 290 ? -14.520 -6.706 8.601 1.00 94.56 290 SER A C 1
ATOM 2332 O O . SER A 1 290 ? -15.457 -5.922 8.790 1.00 94.56 290 SER A O 1
ATOM 2334 N N . ASP A 1 291 ? -14.664 -8.029 8.694 1.00 92.00 291 ASP A N 1
ATOM 2335 C CA . ASP A 1 291 ? -15.905 -8.622 9.186 1.00 92.00 291 ASP A CA 1
ATOM 2336 C C . ASP A 1 291 ? -16.253 -8.025 10.561 1.00 92.00 291 ASP A C 1
ATOM 2338 O O . ASP A 1 291 ? -15.375 -7.915 11.432 1.00 92.00 291 ASP A O 1
ATOM 2342 N N . PRO A 1 292 ? -17.503 -7.573 10.763 1.00 89.19 292 PRO A N 1
ATOM 2343 C CA . PRO A 1 292 ? -17.884 -6.941 12.007 1.00 89.19 292 PRO A CA 1
ATOM 2344 C C . PRO A 1 292 ? -18.107 -7.986 13.097 1.00 89.19 292 PRO A C 1
ATOM 2346 O O . PRO A 1 292 ? -18.741 -9.016 12.864 1.00 89.19 292 PRO A O 1
ATOM 2349 N N . PHE A 1 293 ? -17.702 -7.673 14.326 1.00 89.06 293 PHE A N 1
ATOM 2350 C CA . PHE A 1 293 ? -18.185 -8.403 15.496 1.00 89.06 293 PHE A CA 1
ATOM 2351 C C . PHE A 1 293 ? -19.272 -7.602 16.218 1.00 89.06 293 PHE A C 1
ATOM 2353 O O . PHE A 1 293 ? -19.300 -6.366 16.197 1.00 89.06 293 PHE A O 1
ATOM 2360 N N . LEU A 1 294 ? -20.192 -8.323 16.858 1.00 87.31 294 LEU A N 1
ATOM 2361 C CA . LEU A 1 294 ? -21.290 -7.729 17.611 1.00 87.31 294 LEU A CA 1
ATOM 2362 C C . LEU A 1 294 ? -20.942 -7.665 19.093 1.00 87.31 294 LEU A C 1
ATOM 2364 O O . LEU A 1 294 ? -20.532 -8.661 19.687 1.00 87.31 294 LEU A O 1
ATOM 2368 N N . LYS A 1 295 ? -21.165 -6.504 19.706 1.00 84.00 295 LYS A N 1
ATOM 2369 C CA . LYS A 1 295 ? -20.931 -6.286 21.131 1.00 84.00 295 LYS A CA 1
ATOM 2370 C C . LYS A 1 295 ? -22.161 -5.707 21.811 1.00 84.00 295 LYS A C 1
ATOM 2372 O O . LYS A 1 295 ? -22.725 -4.716 21.358 1.00 84.00 295 LYS A O 1
ATOM 2377 N N . LEU A 1 296 ? -22.550 -6.323 22.921 1.00 80.50 296 LEU A N 1
ATOM 2378 C CA . LEU A 1 296 ? -23.506 -5.758 23.865 1.00 80.50 296 LEU A CA 1
ATOM 2379 C C . LEU A 1 296 ? -22.737 -4.993 24.943 1.00 80.50 296 LEU A C 1
ATOM 2381 O O . LEU A 1 296 ? -21.795 -5.527 25.532 1.00 80.50 296 LEU A O 1
ATOM 2385 N N . VAL A 1 297 ? -23.139 -3.746 25.163 1.00 81.50 297 VAL A N 1
ATOM 2386 C CA . VAL A 1 297 ? -22.651 -2.878 26.234 1.00 81.50 297 VAL A CA 1
ATOM 2387 C C . VAL A 1 297 ? -23.817 -2.650 27.188 1.00 81.50 297 VAL A C 1
ATOM 2389 O O . VAL A 1 297 ? -24.848 -2.110 26.787 1.00 81.50 297 VAL A O 1
ATOM 2392 N N . ALA A 1 298 ? -23.660 -3.094 28.430 1.00 69.69 298 ALA A N 1
ATOM 2393 C CA . ALA A 1 298 ? -24.600 -2.876 29.520 1.00 69.69 298 ALA A CA 1
ATOM 2394 C C . ALA A 1 298 ? -23.812 -2.417 30.754 1.00 69.69 298 ALA A C 1
ATOM 2396 O O . ALA A 1 298 ? -22.673 -2.847 30.944 1.00 69.69 298 ALA A O 1
ATOM 2397 N N . ILE A 1 299 ? -24.408 -1.538 31.559 1.00 59.72 299 ILE A N 1
ATOM 2398 C CA . ILE A 1 299 ? -23.899 -1.211 32.895 1.00 59.72 299 ILE A CA 1
ATOM 2399 C C . ILE A 1 299 ? -24.234 -2.410 33.791 1.00 59.72 299 ILE A C 1
ATOM 2401 O O . ILE A 1 299 ? -25.395 -2.821 33.823 1.00 59.72 299 ILE A O 1
ATOM 2405 N N . GLU A 1 300 ? -23.216 -2.976 34.443 1.00 50.59 300 GLU A N 1
ATOM 2406 C CA . GLU A 1 300 ? -23.379 -3.893 35.584 1.00 50.59 300 GLU A CA 1
ATOM 2407 C C . GLU A 1 300 ? -23.763 -3.115 36.847 1.00 50.59 300 GLU A C 1
ATOM 2409 O O . GLU A 1 300 ? -23.195 -2.016 37.057 1.00 50.59 300 GLU A O 1
#

InterPro domains:
  IPR003961 Fibronectin type III [PS50853] (202-300)
  IPR003961 Fibronectin type III [cd00063] (204-292)
  IPR013783 Immunoglobulin-like fold [G3DSA:2.60.40.10] (2-189)
  IPR013783 Immunoglobulin-like fold [G3DSA:2.60.40.10] (201-298)
  IPR036116 Fibronectin type III superfamily [SSF49265] (4-294)

pLDDT: mean 75.79, std 20.57, range [29.67, 97.62]

Organism: NCBI:txid35572

Nearest PDB structures (foldseek):
  3f7p-assembly1_C  TM=6.294E-01  e=1.271E-05  Homo sapiens
  2haz-assembly1_A  TM=7.931E-01  e=1.326E-03  Homo sapiens
  3mtr-assembly1_B  TM=6.608E-01  e=1.742E-04  Homo sapiens
  2vkx-assembly3_E  TM=5.288E-01  e=3.306E-04  Homo sapiens
  2vkw-assembly1_B  TM=5.218E-01  e=7.367E-04  Homo sapiens

Foldseek 3Di:
DDKDKDFDDPCLVAAWWKKKKKKAFDADDVVVLVVDDCVVPPDDAVVNVVVVVVVVVVPDDDDDDDDDDDDPDPVVPVVVVVVVVVVVVVVVVVVVVPDDDDDDDDDDDDDDDDDPPPPDDDDDDLRMDIDMGTDDSVDDHPDMDMDDDDRHAALTKMWMWMKIFHDDPDPVDPPVPRIDDIDIDIDTHHADQAQQEWPDWDWDWDADPVNQDTWIKIFTDGRPRHSRAWFKKWKFKDFDVDPPGHTDTDIDTPVRCVVVVRMDIDDRDDFGKIWIWMWIQHPNGIHDTYHTDIDGDDRD

Solvent-accessible surface area (backbone atoms only — not comparable to full-atom values): 18206 Å² total; per-residue (Å²): 113,48,73,49,73,49,67,76,70,96,75,63,91,60,59,61,46,34,30,46,37,36,37,36,59,50,80,83,61,66,72,71,55,68,74,55,60,42,69,85,53,61,83,81,46,74,68,57,53,52,57,51,52,59,60,56,67,76,70,68,79,82,80,81,93,82,82,90,77,97,82,86,79,69,70,66,61,54,52,53,55,47,51,54,51,49,51,54,50,50,53,55,51,52,54,59,73,68,61,74,81,80,76,86,76,85,84,79,89,76,88,73,80,93,67,88,74,71,93,70,89,86,71,79,47,60,50,34,39,78,46,79,42,76,44,64,82,86,57,57,97,87,52,68,47,75,50,73,54,89,61,65,57,51,31,34,39,27,45,34,31,43,23,53,24,34,65,70,93,46,88,85,55,88,61,85,72,42,44,50,77,69,50,74,48,76,50,66,33,48,70,55,80,69,31,33,31,38,55,73,80,44,74,48,81,41,68,42,98,80,73,79,46,81,34,48,32,35,35,51,54,79,45,91,61,31,28,52,51,70,46,28,37,32,39,37,42,25,52,67,80,50,87,92,54,73,60,47,74,48,68,39,32,38,66,59,36,58,75,43,74,42,46,47,71,51,75,90,75,70,75,45,38,34,37,41,29,39,26,28,27,30,76,78,40,77,28,47,63,24,84,63,49,78,44,79,41,72,86,130

Sequence (300 aa):
MSVIKWEPPEKPNGRLTIYIVKAALIHDDPELLNQRNYCEEPITTLCEQYNNITKITESVPNPNPTDGERYSSVVSKNKIAQAALDNVNFENRLQNFIYVKRTFVNGSRIRRNTESTTYSDQLETNERMLKVVMANNNQTNGSTFTFKFDKLRHFSMYSISVMACRDLVDPLLRDDTYCSYPVVINQRTSKIDVADSVRMLNYRNVKDGDNKTTKFQLFWEEPTNPNGLILSYAVLLKRIDWANVRPTELCFTQKHYSSSNGQITLPQLSNGKYSISVKATSLAGDGYPSDPFLKLVAIE

Secondary structure (DSSP, 8-state):
-EEEEEPPPS---S-EEEEEEEEEEE---HHHHTTS-TTTSPPPPHHHHHHHHHHHHTTPPPPP--------SSHHHHHHHHHHHHHHHHHHHHHHHH--------------------S--S---SSEEEEEEE--TTS-TT--EEEEESSPPTT-EEEEEEEEEEPPS-TTS--TTSBPPPEEEEEEPPP-TTTTPPP--EEEEEE-TTSS-EEEEEE-PPPSS-SS-EEEEEEEEEE-SSTTPPPEEEEEEHHHHHHTTTEEEPPPPPSEEEEEEEEEEETTEE-PPPPPEEEEE---